Protein AF-A0A4Y2BDD5-F1 (afdb_monomer)

Structure (mmCIF, N/CA/C/O backbone):
data_AF-A0A4Y2BDD5-F1
#
_entry.id   AF-A0A4Y2BDD5-F1
#
loop_
_atom_site.group_PDB
_atom_site.id
_atom_site.type_symbol
_atom_site.label_atom_id
_atom_site.label_alt_id
_atom_site.label_comp_id
_atom_site.label_asym_id
_atom_site.label_entity_id
_atom_site.label_seq_id
_atom_site.pdbx_PDB_ins_code
_atom_site.Cartn_x
_atom_site.Cartn_y
_atom_site.Cartn_z
_atom_site.occupancy
_atom_site.B_iso_or_equiv
_atom_site.auth_seq_id
_atom_site.auth_comp_id
_atom_site.auth_asym_id
_atom_site.auth_atom_id
_atom_site.pdbx_PDB_model_num
ATOM 1 N N . MET A 1 1 ? -52.590 -32.772 22.393 1.00 32.03 1 MET A N 1
ATOM 2 C CA . MET A 1 1 ? -52.926 -33.615 23.559 1.00 32.03 1 MET A CA 1
ATOM 3 C C . MET A 1 1 ? -51.649 -34.293 24.046 1.00 32.03 1 MET A C 1
ATOM 5 O O . MET A 1 1 ? -51.321 -35.353 23.530 1.00 32.03 1 MET A O 1
ATOM 9 N N . PRO A 1 2 ? -50.867 -33.670 24.944 1.00 39.56 2 PRO A N 1
ATOM 10 C CA . PRO A 1 2 ? -49.734 -34.328 25.581 1.00 39.56 2 PRO A CA 1
ATOM 11 C C . PRO A 1 2 ? -50.237 -35.098 26.809 1.00 39.56 2 PRO A C 1
ATOM 13 O O . PRO A 1 2 ? -50.898 -34.527 27.674 1.00 39.56 2 PRO A O 1
ATOM 16 N N . GLN A 1 3 ? -49.986 -36.406 26.845 1.00 41.72 3 GLN A N 1
ATOM 17 C CA . GLN A 1 3 ? -50.411 -37.282 27.935 1.00 41.72 3 GLN A CA 1
ATOM 18 C C . GLN A 1 3 ? -49.641 -36.957 29.224 1.00 41.72 3 GLN A C 1
ATOM 20 O O . GLN A 1 3 ? -48.414 -36.877 29.241 1.00 41.72 3 GLN A O 1
ATOM 25 N N . SER A 1 4 ? -50.390 -36.754 30.303 1.00 46.53 4 SER A N 1
ATOM 26 C CA . SER A 1 4 ? -49.918 -36.479 31.655 1.00 46.53 4 SER A CA 1
ATOM 27 C C . SER A 1 4 ? -49.423 -37.762 32.338 1.00 46.53 4 SER A C 1
ATOM 29 O O . SER A 1 4 ? -50.202 -38.649 32.676 1.00 46.53 4 SER A O 1
ATOM 31 N N . HIS A 1 5 ? -48.116 -37.849 32.591 1.00 53.41 5 HIS A N 1
ATOM 32 C CA . HIS A 1 5 ? -47.477 -38.897 33.401 1.00 53.41 5 HIS A CA 1
ATOM 33 C C . HIS A 1 5 ? -47.757 -38.719 34.908 1.00 53.41 5 HIS A C 1
ATOM 35 O O . HIS A 1 5 ? -46.841 -38.464 35.684 1.00 53.41 5 HIS A O 1
ATOM 41 N N . ALA A 1 6 ? -49.017 -38.815 35.340 1.00 56.28 6 ALA A N 1
ATOM 42 C CA . ALA A 1 6 ? -49.394 -38.559 36.737 1.00 56.28 6 ALA A CA 1
ATOM 43 C C . ALA A 1 6 ? -50.291 -39.641 37.369 1.00 56.28 6 ALA A C 1
ATOM 45 O O . ALA A 1 6 ? -51.107 -39.329 38.229 1.00 56.28 6 ALA A O 1
ATOM 46 N N . THR A 1 7 ? -50.151 -40.908 36.967 1.00 65.56 7 THR A N 1
ATOM 47 C CA . THR A 1 7 ? -50.824 -42.060 37.610 1.00 65.56 7 THR A CA 1
ATOM 48 C C . THR A 1 7 ? -49.970 -43.335 37.543 1.00 65.56 7 THR A C 1
ATOM 50 O O . THR A 1 7 ? -50.437 -44.399 37.154 1.00 65.56 7 THR A O 1
ATOM 53 N N . GLU A 1 8 ? -48.686 -43.254 37.896 1.00 66.25 8 GLU A N 1
ATOM 54 C CA . GLU A 1 8 ? -47.870 -44.463 38.082 1.00 66.25 8 GLU A CA 1
ATOM 55 C C . GLU A 1 8 ? -47.964 -44.911 39.548 1.00 66.25 8 GLU A C 1
ATOM 57 O O . GLU A 1 8 ? -47.663 -44.139 40.457 1.00 66.25 8 GLU A O 1
ATOM 62 N N . SER A 1 9 ? -48.421 -46.141 39.797 1.00 75.25 9 SER A N 1
ATOM 63 C CA . SER A 1 9 ? -48.450 -46.704 41.155 1.00 75.25 9 SER A CA 1
ATOM 64 C C . SER A 1 9 ? -47.029 -47.023 41.648 1.00 75.25 9 SER A C 1
ATOM 66 O O . SER A 1 9 ? -46.151 -47.337 40.846 1.00 75.25 9 SER A O 1
ATOM 68 N N . SER A 1 10 ? -46.790 -46.982 42.966 1.00 74.38 10 SER A N 1
ATOM 69 C CA . SER A 1 10 ? -45.475 -47.293 43.569 1.00 74.38 10 SER A CA 1
ATOM 70 C C . SER A 1 10 ? -44.818 -48.580 43.025 1.00 74.38 10 SER A C 1
ATOM 72 O O . SER A 1 10 ? -43.654 -48.511 42.626 1.00 74.38 10 SER A O 1
ATOM 74 N N . PRO A 1 11 ? -45.527 -49.725 42.898 1.00 80.94 11 PRO A N 1
ATOM 75 C CA . PRO A 1 11 ? -44.923 -50.938 42.338 1.00 80.94 11 PRO A CA 1
ATOM 76 C C . PRO A 1 11 ? -44.612 -50.835 40.835 1.00 80.94 11 PRO A C 1
ATOM 78 O O . PRO A 1 11 ? -43.653 -51.444 40.368 1.00 80.94 11 PRO A O 1
ATOM 81 N N . GLN A 1 12 ? -45.365 -50.045 40.060 1.00 76.00 12 GLN A N 1
ATOM 82 C CA . GLN A 1 12 ? -45.053 -49.796 38.643 1.00 76.00 12 GLN A CA 1
ATOM 83 C C . GLN A 1 12 ? -43.820 -48.900 38.484 1.00 76.00 12 GLN A C 1
ATOM 85 O O . GLN A 1 12 ? -42.982 -49.160 37.621 1.00 76.00 12 GLN A O 1
ATOM 90 N N . HIS A 1 13 ? -43.672 -47.900 39.356 1.00 76.25 13 HIS A N 1
ATOM 91 C CA . HIS A 1 13 ? -42.495 -47.039 39.400 1.00 76.25 13 HIS A CA 1
ATOM 92 C C . HIS A 1 13 ? -41.225 -47.835 39.732 1.00 76.25 13 HIS A C 1
ATOM 94 O O . HIS A 1 13 ? -40.202 -47.703 39.057 1.00 76.25 13 HIS A O 1
ATOM 100 N N . GLU A 1 14 ? -41.301 -48.712 40.736 1.00 84.44 14 GLU A N 1
ATOM 101 C CA . GLU A 1 14 ? -40.205 -49.610 41.106 1.00 84.44 14 GLU A CA 1
ATOM 102 C C . GLU A 1 14 ? -39.868 -50.586 39.978 1.00 84.44 14 GLU A C 1
ATOM 104 O O . GLU A 1 14 ? -38.698 -50.708 39.613 1.00 84.44 14 GLU A O 1
ATOM 109 N N . ALA A 1 15 ? -40.874 -51.200 39.350 1.00 86.44 15 ALA A N 1
ATOM 110 C CA . ALA A 1 15 ? -40.666 -52.089 38.211 1.00 86.44 15 ALA A CA 1
ATOM 111 C C . ALA A 1 15 ? -40.014 -51.368 37.016 1.00 86.44 15 ALA A C 1
ATOM 113 O O . ALA A 1 15 ? -39.129 -51.927 36.368 1.00 86.44 15 ALA A O 1
ATOM 114 N N . ARG A 1 16 ? -40.386 -50.111 36.736 1.00 84.38 16 ARG A N 1
ATOM 115 C CA . ARG A 1 16 ? -39.779 -49.298 35.666 1.00 84.38 16 ARG A CA 1
ATOM 116 C C . ARG A 1 16 ? -38.334 -48.917 35.980 1.00 84.38 16 ARG A C 1
ATOM 118 O O . ARG A 1 16 ? -37.480 -48.954 35.085 1.00 84.38 16 ARG A O 1
ATOM 125 N N . ASN A 1 17 ? -38.050 -48.565 37.230 1.00 81.06 17 ASN A N 1
ATOM 126 C CA . ASN A 1 17 ? -36.699 -48.252 37.682 1.00 81.06 17 ASN A CA 1
ATOM 127 C C . ASN A 1 17 ? -35.802 -49.492 37.630 1.00 81.06 17 ASN A C 1
ATOM 129 O O . ASN A 1 17 ? -34.675 -49.404 37.142 1.00 81.06 17 ASN A O 1
ATOM 133 N N . GLU A 1 18 ? -36.309 -50.652 38.043 1.00 90.25 18 GLU A N 1
ATOM 134 C CA . GLU A 1 18 ? -35.564 -51.909 37.985 1.00 90.25 18 GLU A CA 1
ATOM 135 C C . GLU A 1 18 ? -35.352 -52.370 36.537 1.00 90.25 18 GLU A C 1
ATOM 137 O O . GLU A 1 18 ? -34.227 -52.676 36.144 1.00 90.25 18 GLU A O 1
ATOM 142 N N . ALA A 1 19 ? -36.371 -52.271 35.679 1.00 86.75 19 ALA A N 1
ATOM 143 C CA . ALA A 1 19 ? -36.227 -52.529 34.247 1.00 86.75 19 ALA A CA 1
ATOM 144 C C . ALA A 1 19 ? -35.212 -51.584 33.578 1.00 86.75 19 ALA A C 1
ATOM 146 O O . ALA A 1 19 ? -34.492 -51.990 32.666 1.00 86.75 19 ALA A O 1
ATOM 147 N N . SER A 1 20 ? -35.121 -50.327 34.027 1.00 84.44 20 SER A N 1
ATOM 148 C CA . SER A 1 20 ? -34.104 -49.380 33.552 1.00 84.44 20 SER A CA 1
ATOM 149 C C . SER A 1 20 ? -32.705 -49.749 34.046 1.00 84.44 20 SER A C 1
ATOM 151 O O . SER A 1 20 ? -31.753 -49.689 33.268 1.00 84.44 20 SER A O 1
ATOM 153 N N . ARG A 1 21 ? -32.564 -50.191 35.302 1.00 85.19 21 ARG A N 1
ATOM 154 C CA . ARG A 1 21 ? -31.290 -50.678 35.859 1.00 85.19 21 ARG A CA 1
ATOM 155 C C . ARG A 1 21 ? -30.774 -51.900 35.111 1.00 85.19 21 ARG A C 1
ATOM 157 O O . ARG A 1 21 ? -29.597 -51.920 34.751 1.00 85.19 21 ARG A O 1
ATOM 164 N N . VAL A 1 22 ? -31.641 -52.872 34.830 1.00 87.69 22 VAL A N 1
ATOM 165 C CA . VAL A 1 22 ? -31.292 -54.078 34.063 1.00 87.69 22 VAL A CA 1
ATOM 166 C C . VAL A 1 22 ? -30.860 -53.706 32.647 1.00 87.69 22 VAL A C 1
ATOM 168 O O . VAL A 1 22 ? -29.767 -54.092 32.237 1.00 87.69 22 VAL A O 1
ATOM 171 N N . ARG A 1 23 ? -31.621 -52.851 31.948 1.00 85.81 23 ARG A N 1
ATOM 172 C CA . ARG A 1 23 ? -31.254 -52.381 30.599 1.00 85.81 23 ARG A CA 1
ATOM 173 C C . ARG A 1 23 ? -29.897 -51.687 30.567 1.00 85.81 23 ARG A C 1
ATOM 175 O O . ARG A 1 23 ? -29.090 -51.945 29.684 1.00 85.81 23 ARG A O 1
ATOM 182 N N . ILE A 1 24 ? -29.625 -50.810 31.535 1.00 78.81 24 ILE A N 1
ATOM 183 C CA . ILE A 1 24 ? -28.337 -50.109 31.636 1.00 78.81 24 ILE A CA 1
ATOM 184 C C . ILE A 1 24 ? -27.203 -51.099 31.931 1.00 78.81 24 ILE A C 1
ATOM 186 O O . ILE A 1 24 ? -26.093 -50.928 31.425 1.00 78.81 24 ILE A O 1
ATOM 190 N N . LYS A 1 25 ? -27.460 -52.136 32.736 1.00 81.50 25 LYS A N 1
ATOM 191 C CA . LYS A 1 25 ? -26.485 -53.185 33.048 1.00 81.50 25 LYS A CA 1
ATOM 192 C C . LYS A 1 25 ? -26.149 -54.027 31.815 1.00 81.50 25 LYS A C 1
ATOM 194 O O . LYS A 1 25 ? -24.966 -54.230 31.557 1.00 81.50 25 LYS A O 1
ATOM 199 N N . GLU A 1 26 ? -27.146 -54.432 31.032 1.00 83.38 26 GLU A N 1
ATOM 200 C CA . GLU A 1 26 ? -26.951 -55.145 29.761 1.00 83.38 26 GLU A CA 1
ATOM 201 C C . GLU A 1 26 ? -26.200 -54.284 28.741 1.00 83.38 26 GLU A C 1
ATOM 203 O O . GLU A 1 26 ? -25.209 -54.737 28.173 1.00 83.38 26 GLU A O 1
ATOM 208 N N . LEU A 1 27 ? -26.574 -53.008 28.596 1.00 76.12 27 LEU A N 1
ATOM 209 C CA . LEU A 1 27 ? -25.889 -52.071 27.698 1.00 76.12 27 LEU A CA 1
ATOM 210 C C . LEU A 1 27 ? -24.411 -51.871 28.083 1.00 76.12 27 LEU A C 1
ATOM 212 O O . LEU A 1 27 ? -23.549 -51.685 27.230 1.00 76.12 27 LEU A O 1
ATOM 216 N N . ARG A 1 28 ? -24.096 -51.897 29.386 1.00 68.25 28 ARG A N 1
ATOM 217 C CA . ARG A 1 28 ? -22.712 -51.829 29.891 1.00 68.25 28 ARG A CA 1
ATOM 218 C C . ARG A 1 28 ? -21.939 -53.125 29.663 1.00 68.25 28 ARG A C 1
ATOM 220 O O . ARG A 1 28 ? -20.722 -53.074 29.508 1.00 68.25 28 ARG A O 1
ATOM 227 N N . GLN A 1 29 ? -22.622 -54.267 29.655 1.00 73.88 29 GLN A N 1
ATOM 228 C CA . GLN A 1 29 ? -22.020 -55.570 29.375 1.00 73.88 29 GLN A CA 1
ATOM 229 C C . GLN A 1 29 ? -21.776 -55.779 27.875 1.00 73.88 29 GLN A C 1
ATOM 231 O O . GLN A 1 29 ? -20.780 -56.410 27.529 1.00 73.88 29 GLN A O 1
ATOM 236 N N . SER A 1 30 ? -22.605 -55.196 27.001 1.00 74.12 30 SER A N 1
ATOM 237 C CA . SER A 1 30 ? -22.465 -55.278 25.540 1.00 74.12 30 SER A CA 1
ATOM 238 C C . SER A 1 30 ? -21.386 -54.361 24.948 1.00 74.12 30 SER A C 1
ATOM 240 O O . SER A 1 30 ? -21.036 -54.521 23.784 1.00 74.12 30 SER A O 1
ATOM 242 N N . LEU A 1 31 ? -20.865 -53.394 25.712 1.00 71.06 31 LEU A N 1
ATOM 243 C CA . LEU A 1 31 ? -19.786 -52.500 25.270 1.00 71.06 31 LEU A CA 1
ATOM 244 C C . LEU A 1 31 ? -18.416 -53.178 25.393 1.00 71.06 31 LEU A C 1
ATOM 246 O O . LEU A 1 31 ? -18.116 -53.789 26.432 1.00 71.06 31 LEU A O 1
ATOM 250 N N . SER A 1 32 ? -17.568 -53.023 24.371 1.00 75.00 32 SER A N 1
ATOM 251 C CA . SER A 1 32 ? -16.196 -53.538 24.394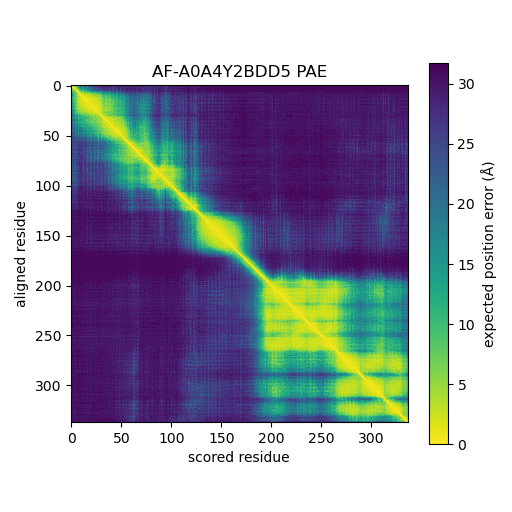 1.00 75.00 32 SER A CA 1
ATOM 252 C C . SER A 1 32 ? -15.368 -52.836 25.479 1.00 75.00 32 SER A C 1
ATOM 254 O O . SER A 1 32 ? -15.722 -51.760 25.965 1.00 75.00 32 SER A O 1
ATOM 256 N N . TYR A 1 33 ? -14.260 -53.447 25.905 1.00 69.62 33 TYR A N 1
ATOM 257 C CA . TYR A 1 33 ? -13.376 -52.837 26.906 1.00 69.62 33 TYR A CA 1
ATOM 258 C C . TYR A 1 33 ? -12.828 -51.472 26.441 1.00 69.62 33 TYR A C 1
ATOM 260 O O . TYR A 1 33 ? -12.728 -50.552 27.250 1.00 69.62 33 TYR A O 1
ATOM 268 N N . SER A 1 34 ? -12.562 -51.326 25.136 1.00 69.00 34 SER A N 1
ATOM 269 C CA . SER A 1 34 ? -12.112 -50.068 24.525 1.00 69.00 34 SER A CA 1
ATOM 270 C C . SER A 1 34 ? -13.177 -48.976 24.633 1.00 69.00 34 SER A C 1
ATOM 272 O O . SER A 1 34 ? -12.901 -47.905 25.167 1.00 69.00 34 SER A O 1
ATOM 274 N N . ASP A 1 35 ? -14.424 -49.286 24.259 1.00 71.44 35 ASP A N 1
ATOM 275 C CA . ASP A 1 35 ? -15.534 -48.318 24.292 1.00 71.44 35 ASP A CA 1
ATOM 276 C C . ASP A 1 35 ? -15.841 -47.836 25.719 1.00 71.44 35 ASP A C 1
ATOM 278 O O . ASP A 1 35 ? -16.291 -46.708 25.937 1.00 71.44 35 ASP A O 1
ATOM 282 N N . ARG A 1 36 ? -15.613 -48.692 26.726 1.00 67.88 36 ARG A N 1
ATOM 283 C CA . ARG A 1 36 ? -15.784 -48.319 28.138 1.00 67.88 36 ARG A CA 1
ATOM 284 C C . ARG A 1 36 ? -14.713 -47.343 28.607 1.00 67.88 36 ARG A C 1
ATOM 286 O O . ARG A 1 36 ? -15.050 -46.437 29.368 1.00 67.88 36 ARG A O 1
ATOM 293 N N . ASN A 1 37 ? -13.464 -47.532 28.185 1.00 71.62 37 ASN A N 1
ATOM 294 C CA . ASN A 1 37 ? -12.376 -46.622 28.530 1.00 71.62 37 ASN A CA 1
ATOM 295 C C . ASN A 1 37 ? -12.554 -45.278 27.829 1.00 71.62 37 ASN A C 1
ATOM 297 O O . ASN A 1 37 ? -12.574 -44.266 28.516 1.00 71.62 37 ASN A O 1
ATOM 301 N N . GLU A 1 38 ? -12.855 -45.265 26.528 1.00 70.56 38 GLU A N 1
ATOM 302 C CA . GLU A 1 38 ? -13.119 -44.018 25.798 1.00 70.56 38 GLU A CA 1
ATOM 303 C C . GLU A 1 38 ? -14.264 -43.219 26.420 1.00 70.56 38 GLU A C 1
ATOM 305 O O . GLU A 1 38 ? -14.149 -42.013 26.624 1.00 70.56 38 GLU A O 1
ATOM 310 N N . LYS A 1 39 ? -15.367 -43.878 26.792 1.00 70.31 39 LYS A N 1
ATOM 311 C CA . LYS A 1 39 ? -16.502 -43.193 27.423 1.00 70.31 39 LYS A CA 1
ATOM 312 C C . LYS A 1 39 ? -16.154 -42.645 28.808 1.00 70.31 39 LYS A C 1
ATOM 314 O O . LYS A 1 39 ? -16.612 -41.562 29.163 1.00 70.31 39 LYS A O 1
ATOM 319 N N . ARG A 1 40 ? -15.331 -43.365 29.577 1.00 69.38 40 ARG A N 1
ATOM 320 C CA . ARG A 1 40 ? -14.864 -42.944 30.905 1.00 69.38 40 ARG A CA 1
ATOM 321 C C . ARG A 1 40 ? -13.866 -41.790 30.818 1.00 69.38 40 ARG A C 1
ATOM 323 O O . ARG A 1 40 ? -13.953 -40.872 31.630 1.00 69.38 40 ARG A O 1
ATOM 330 N N . ASP A 1 41 ? -12.983 -41.816 29.828 1.00 69.00 41 ASP A N 1
ATOM 331 C CA . ASP A 1 41 ? -12.016 -40.756 29.550 1.00 69.00 41 ASP A CA 1
ATOM 332 C C . ASP A 1 41 ? -12.734 -39.491 29.074 1.00 69.00 41 ASP A C 1
ATOM 334 O O . ASP A 1 41 ? -12.454 -38.401 29.563 1.00 69.00 41 ASP A O 1
ATOM 338 N N . ASN A 1 42 ? -13.743 -39.631 28.212 1.00 70.19 42 ASN A N 1
ATOM 339 C CA . ASN A 1 42 ? -14.549 -38.513 27.724 1.00 70.19 42 ASN A CA 1
ATOM 340 C C . ASN A 1 42 ? -15.418 -37.898 28.840 1.00 70.19 42 ASN A C 1
ATOM 342 O O . ASN A 1 42 ? -15.473 -36.678 28.993 1.00 70.19 42 ASN A O 1
ATOM 346 N N . ASP A 1 43 ? -16.024 -38.724 29.701 1.00 70.62 43 ASP A N 1
ATOM 347 C CA . ASP A 1 43 ? -16.722 -38.240 30.900 1.00 70.62 43 ASP A CA 1
ATOM 348 C C . ASP A 1 43 ? -15.752 -37.554 31.884 1.00 70.62 43 ASP A C 1
ATOM 350 O O . ASP A 1 43 ? -16.107 -36.540 32.494 1.00 70.62 43 ASP A O 1
ATOM 354 N N . GLY A 1 44 ? -14.522 -38.062 32.015 1.00 71.94 44 GLY A N 1
ATOM 355 C CA . GLY A 1 44 ? -13.451 -37.461 32.812 1.00 71.94 44 GLY A CA 1
ATOM 356 C C . GLY A 1 44 ? -13.023 -36.092 32.283 1.00 71.94 44 GLY A C 1
ATOM 357 O O . GLY A 1 44 ? -13.008 -35.121 33.042 1.00 71.94 44 GLY A O 1
ATOM 358 N N . LEU A 1 45 ? -12.769 -35.993 30.976 1.00 66.06 45 LEU A N 1
ATOM 359 C CA . LEU A 1 45 ? -12.452 -34.746 30.278 1.00 66.06 45 LEU A CA 1
ATOM 360 C C . LEU A 1 45 ? -13.588 -33.731 30.421 1.00 66.06 45 LEU A C 1
ATOM 362 O O . LEU A 1 45 ? -13.334 -32.577 30.762 1.00 66.06 45 LEU A O 1
ATOM 366 N N . ARG A 1 46 ? -14.848 -34.161 30.281 1.00 66.75 46 ARG A N 1
ATOM 367 C CA . ARG A 1 46 ? -16.015 -33.290 30.476 1.00 66.75 46 ARG A CA 1
ATOM 368 C C . ARG A 1 46 ? -16.115 -32.771 31.910 1.00 66.75 46 ARG A C 1
ATOM 370 O O . ARG A 1 46 ? -16.396 -31.594 32.123 1.00 66.75 46 ARG A O 1
ATOM 377 N N . MET A 1 47 ? -15.876 -33.619 32.914 1.00 66.25 47 MET A N 1
ATOM 378 C CA . MET A 1 47 ? -15.851 -33.177 34.315 1.00 66.25 47 MET A CA 1
ATOM 379 C C . MET A 1 47 ? -14.684 -32.227 34.604 1.00 66.25 47 MET A C 1
ATOM 381 O O . MET A 1 47 ? -14.854 -31.278 35.369 1.00 66.25 47 MET A O 1
ATOM 385 N N . GLN A 1 48 ? -13.518 -32.461 34.002 1.00 66.50 48 GLN A N 1
ATOM 386 C CA . GLN A 1 48 ? -12.351 -31.593 34.132 1.00 66.50 48 GLN A CA 1
ATOM 387 C C . GLN A 1 48 ? -12.595 -30.225 33.480 1.00 66.50 48 GLN A C 1
ATOM 389 O O . GLN A 1 48 ? -12.351 -29.205 34.124 1.00 66.50 48 GLN A O 1
ATOM 394 N N . MET A 1 49 ? -13.157 -30.186 32.268 1.00 62.41 49 MET A N 1
ATOM 395 C CA . MET A 1 49 ? -13.533 -28.939 31.592 1.00 62.41 49 MET A CA 1
ATOM 396 C C . MET A 1 49 ? -14.585 -28.155 32.379 1.00 62.41 49 MET A C 1
ATOM 398 O O . MET A 1 49 ? -14.408 -26.958 32.577 1.00 62.41 49 MET A O 1
ATOM 402 N N . ASN A 1 50 ? -15.603 -28.821 32.936 1.00 64.44 50 ASN A N 1
ATOM 403 C CA . ASN A 1 50 ? -16.600 -28.168 33.795 1.00 64.44 50 ASN A CA 1
ATOM 404 C C . ASN A 1 50 ? -16.005 -27.582 35.089 1.00 64.44 50 ASN A C 1
ATOM 406 O O . ASN A 1 50 ? -16.540 -26.617 35.630 1.00 64.44 50 ASN A O 1
ATOM 410 N N . ARG A 1 51 ? -14.919 -28.157 35.623 1.00 65.44 51 ARG A N 1
ATOM 411 C CA . ARG A 1 51 ? -14.211 -27.585 36.782 1.00 65.44 51 ARG A CA 1
ATOM 412 C C . ARG A 1 51 ? -13.371 -26.377 36.385 1.00 65.44 51 ARG A C 1
ATOM 414 O O . ARG A 1 51 ? -13.375 -25.385 37.103 1.00 65.44 51 ARG A O 1
ATOM 421 N N . LEU A 1 52 ? -12.675 -26.451 35.250 1.00 61.16 52 LEU A N 1
ATOM 422 C CA . LEU A 1 52 ? -11.877 -25.339 34.727 1.00 61.16 52 LEU A CA 1
ATOM 423 C C . LEU A 1 52 ? -12.761 -24.151 34.336 1.00 61.16 52 LEU A C 1
ATOM 425 O O . LEU A 1 52 ? -12.425 -23.015 34.657 1.00 61.16 52 LEU A O 1
ATOM 429 N N . SER A 1 53 ? -13.926 -24.405 33.735 1.00 62.06 53 SER A N 1
ATOM 430 C CA . SER A 1 53 ? -14.876 -23.355 33.370 1.00 62.06 53 SER A CA 1
ATOM 431 C C . SER A 1 53 ? -15.413 -22.612 34.596 1.00 62.06 53 SER A C 1
ATOM 433 O O . SER A 1 53 ? -15.586 -21.405 34.530 1.00 62.06 53 SER A O 1
ATOM 435 N N . GLN A 1 54 ? -15.613 -23.287 35.736 1.00 63.28 54 GLN A N 1
ATOM 436 C CA . GLN A 1 54 ? -16.062 -22.647 36.985 1.00 63.28 54 GLN A CA 1
ATOM 437 C C . GLN A 1 54 ? -15.019 -21.716 37.628 1.00 63.28 54 GLN A C 1
ATOM 439 O O . GLN A 1 54 ? -15.377 -20.900 38.475 1.00 63.28 54 GLN A O 1
ATOM 444 N N . LEU A 1 55 ? -13.740 -21.821 37.250 1.00 63.28 55 LEU A N 1
ATOM 445 C CA . LEU A 1 55 ? -12.686 -20.915 37.722 1.00 63.28 55 LEU A CA 1
ATOM 446 C C . LEU A 1 55 ? -12.646 -19.598 36.933 1.00 63.28 55 LEU A C 1
ATOM 448 O O . LEU A 1 55 ? -11.990 -18.646 37.363 1.00 63.28 55 LEU A O 1
ATOM 452 N N . VAL A 1 56 ? -13.348 -19.522 35.799 1.00 65.19 56 VAL A N 1
ATOM 453 C CA . VAL A 1 56 ? -13.434 -18.311 34.986 1.00 65.19 56 VAL A CA 1
ATOM 454 C C . VAL A 1 56 ? -14.326 -17.299 35.706 1.00 65.19 56 VAL A C 1
ATOM 456 O O . VAL A 1 56 ? -15.542 -17.459 35.806 1.00 65.19 56 VAL A O 1
ATOM 459 N N . LYS A 1 57 ? -13.724 -16.221 36.218 1.00 66.38 57 LYS A N 1
ATOM 460 C CA . LYS A 1 57 ? -14.482 -15.085 36.754 1.00 66.38 57 LYS A CA 1
ATOM 461 C C . LYS A 1 57 ? -15.217 -14.404 35.598 1.00 66.38 57 LYS A C 1
ATOM 463 O O . LYS A 1 57 ? -14.585 -13.836 34.718 1.00 66.38 57 LYS A O 1
ATOM 468 N N . LEU A 1 58 ? -16.549 -14.447 35.617 1.00 66.25 58 LEU A N 1
ATOM 469 C CA . LEU A 1 58 ? -17.392 -13.849 34.573 1.00 66.25 58 LEU A CA 1
ATOM 470 C C . LEU A 1 58 ? -17.520 -12.317 34.662 1.00 66.25 58 LEU A C 1
ATOM 472 O O . LEU A 1 58 ? -18.163 -11.710 33.804 1.00 66.25 58 LEU A O 1
ATOM 476 N N . ASP A 1 59 ? -16.944 -11.680 35.687 1.00 66.50 59 ASP A N 1
ATOM 477 C CA . ASP A 1 59 ? -17.018 -10.226 35.830 1.00 66.50 59 ASP A CA 1
ATOM 478 C C . ASP A 1 59 ? -16.296 -9.537 34.665 1.00 66.50 59 ASP A C 1
ATOM 480 O O . ASP A 1 59 ? -15.125 -9.799 34.402 1.00 66.50 59 ASP A O 1
ATOM 484 N N . ARG A 1 60 ? -17.020 -8.673 33.943 1.00 66.69 60 ARG A N 1
ATOM 485 C CA . ARG A 1 60 ? -16.536 -7.929 32.762 1.00 66.69 60 ARG A CA 1
ATOM 486 C C . ARG A 1 60 ? -15.971 -8.787 31.624 1.00 66.69 60 ARG A C 1
ATOM 488 O O . ARG A 1 60 ? -15.282 -8.254 30.757 1.00 66.69 60 ARG A O 1
ATOM 495 N N . ILE A 1 61 ? -16.311 -10.074 31.552 1.00 69.31 61 ILE A N 1
ATOM 496 C CA . ILE A 1 61 ? -15.729 -10.995 30.563 1.00 69.31 61 ILE A CA 1
ATOM 497 C C . ILE A 1 61 ? -15.997 -10.598 29.103 1.00 6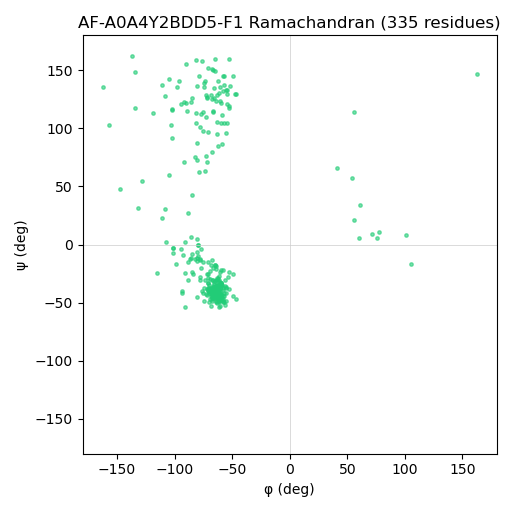9.31 61 ILE A C 1
ATOM 499 O O . ILE A 1 61 ? -15.206 -10.912 28.222 1.00 69.31 61 ILE A O 1
ATOM 503 N N . ALA A 1 62 ? -17.057 -9.825 28.849 1.00 63.72 62 ALA A N 1
ATOM 504 C CA . ALA A 1 62 ? -17.332 -9.248 27.533 1.00 63.72 62 ALA A CA 1
ATOM 505 C C . ALA A 1 62 ? -16.221 -8.296 27.036 1.00 63.72 62 ALA A C 1
ATOM 507 O O . ALA A 1 62 ? -16.031 -8.161 25.832 1.00 63.72 62 ALA A O 1
ATOM 508 N N . PHE A 1 63 ? -15.475 -7.660 27.948 1.00 69.50 63 PHE A N 1
ATOM 509 C CA . PHE A 1 63 ? -14.350 -6.768 27.635 1.00 69.50 63 PHE A CA 1
ATOM 510 C C . PHE A 1 63 ? -12.997 -7.493 27.611 1.00 69.50 63 PHE A C 1
ATOM 512 O O . PHE A 1 63 ? -11.993 -6.908 27.216 1.00 69.50 63 PHE A O 1
ATOM 519 N N . GLN A 1 64 ? -12.960 -8.754 28.044 1.00 69.62 64 GLN A N 1
ATOM 520 C CA . GLN A 1 64 ? -11.773 -9.612 28.077 1.00 69.62 64 GLN A CA 1
ATOM 521 C C . GLN A 1 64 ? -12.094 -10.938 27.386 1.00 69.62 64 GLN A C 1
ATOM 523 O O . GLN A 1 64 ? -11.982 -12.019 27.965 1.00 69.62 64 GLN A O 1
ATOM 528 N N . TYR A 1 65 ? -12.562 -10.835 26.143 1.00 75.25 65 TYR A N 1
ATOM 529 C CA . TYR A 1 65 ? -12.899 -11.998 25.338 1.00 75.25 65 TYR A CA 1
ATOM 530 C C . TYR A 1 65 ? -11.640 -12.814 25.017 1.00 75.25 65 TYR A C 1
ATOM 532 O O . TYR A 1 65 ? -10.672 -12.288 24.467 1.00 75.25 65 TYR A O 1
ATOM 540 N N . ASN A 1 66 ? -11.673 -14.107 25.328 1.00 70.88 66 ASN A N 1
ATOM 541 C CA . ASN A 1 66 ? -10.638 -15.077 25.002 1.00 70.88 66 ASN A CA 1
ATOM 542 C C . ASN A 1 66 ? -11.234 -16.170 24.103 1.00 70.88 66 ASN A C 1
ATOM 544 O O . ASN A 1 66 ? -12.051 -16.974 24.548 1.00 70.88 66 ASN A O 1
ATOM 548 N N . SER A 1 67 ? -10.790 -16.229 22.847 1.00 72.50 67 SER A N 1
ATOM 549 C CA . SER A 1 67 ? -11.257 -17.212 21.861 1.00 72.50 67 SER A CA 1
ATOM 550 C C . SER A 1 67 ? -10.929 -18.666 22.207 1.00 72.50 67 SER A C 1
ATOM 552 O O . SER A 1 67 ? -11.539 -19.566 21.641 1.00 72.50 67 SER A O 1
ATOM 554 N N . GLU A 1 68 ? -9.978 -18.910 23.108 1.00 70.19 68 GLU A N 1
ATOM 555 C CA . GLU A 1 68 ? -9.629 -20.254 23.587 1.00 70.19 68 GLU A CA 1
ATOM 556 C C . GLU A 1 68 ? -10.594 -20.753 24.673 1.00 70.19 68 GLU A C 1
ATOM 558 O O . GLU A 1 68 ? -10.569 -21.926 25.041 1.00 70.19 68 GLU A O 1
ATOM 563 N N . THR A 1 69 ? -11.452 -19.877 25.209 1.00 69.31 69 THR A N 1
ATOM 564 C CA . THR A 1 69 ? -12.421 -20.241 26.244 1.00 69.31 69 THR A CA 1
ATOM 565 C C . THR A 1 69 ? -13.750 -20.646 25.617 1.00 69.31 69 THR A C 1
ATOM 567 O O . THR A 1 69 ? -14.409 -19.865 24.933 1.00 69.31 69 THR A O 1
ATOM 570 N N . GLU A 1 70 ? -14.197 -21.866 25.906 1.00 69.81 70 GLU A N 1
ATOM 571 C CA . GLU A 1 70 ? -15.476 -22.379 25.418 1.00 69.81 70 GLU A CA 1
ATOM 572 C C . GLU A 1 70 ? -16.642 -21.887 26.296 1.00 69.81 70 GLU A C 1
ATOM 574 O O . GLU A 1 70 ? -17.211 -22.604 27.120 1.00 69.81 70 GLU A O 1
ATOM 579 N N . TYR A 1 71 ? -16.994 -20.610 26.127 1.00 71.75 71 TYR A N 1
ATOM 580 C CA . TYR A 1 71 ? -18.019 -19.913 26.913 1.00 71.75 71 TYR A CA 1
ATOM 581 C C . TYR A 1 71 ? -19.396 -20.588 26.888 1.00 71.75 71 TYR A C 1
ATOM 583 O O . TYR A 1 71 ? -20.136 -20.513 27.868 1.00 71.75 71 TYR A O 1
ATOM 591 N N . GLY A 1 72 ? -19.734 -21.277 25.794 1.00 68.44 72 GLY A N 1
ATOM 592 C CA . GLY A 1 72 ? -21.015 -21.972 25.636 1.00 68.44 72 GLY A CA 1
ATOM 593 C C . GLY A 1 72 ? -21.231 -23.135 26.611 1.00 68.44 72 GLY A C 1
ATOM 594 O O . GLY A 1 72 ? -22.369 -23.548 26.810 1.00 68.44 72 GLY A O 1
ATOM 595 N N . LEU A 1 73 ? -20.167 -23.644 27.241 1.00 67.75 73 LEU A N 1
ATOM 596 C CA . LEU A 1 73 ? -20.238 -24.716 28.239 1.00 67.75 73 LEU A CA 1
ATOM 597 C C . LEU A 1 73 ? -20.311 -24.194 29.680 1.00 67.75 73 LEU A C 1
ATOM 599 O O . LEU A 1 73 ? -20.434 -24.980 30.622 1.00 67.75 73 LEU A O 1
ATOM 603 N N . HIS A 1 74 ? -20.233 -22.877 29.886 1.00 70.31 74 HIS A N 1
ATOM 604 C CA . HIS A 1 74 ? -20.239 -22.314 31.226 1.00 70.31 74 HIS A CA 1
ATOM 605 C C . HIS A 1 74 ? -21.647 -22.403 31.855 1.00 70.31 74 HIS A C 1
ATOM 607 O O . HIS A 1 74 ? -22.597 -21.885 31.270 1.00 70.31 74 HIS A O 1
ATOM 613 N N . PRO A 1 75 ? -21.813 -22.941 33.084 1.00 65.75 75 PRO A N 1
ATOM 614 C CA . PRO A 1 75 ? -23.130 -23.198 33.693 1.00 65.75 75 PRO A CA 1
ATOM 615 C C . PRO A 1 75 ? -24.056 -21.978 33.836 1.00 65.75 75 PRO A C 1
ATOM 617 O O . PRO A 1 75 ? -25.263 -22.128 33.989 1.00 65.75 75 PRO A O 1
ATOM 620 N N . VAL A 1 76 ? -23.477 -20.774 33.841 1.00 66.38 76 VAL A N 1
ATOM 621 C CA . VAL A 1 76 ? -24.183 -19.490 34.020 1.00 66.38 76 VAL A CA 1
ATOM 622 C C . VAL A 1 76 ? -24.449 -18.774 32.686 1.00 66.38 76 VAL A C 1
ATOM 624 O O . VAL A 1 76 ? -25.278 -17.869 32.634 1.00 66.38 76 VAL A O 1
ATOM 627 N N . LEU A 1 77 ? -23.768 -19.155 31.598 1.00 65.75 77 LEU A N 1
ATOM 628 C CA . LEU A 1 77 ? -23.949 -18.516 30.295 1.00 65.75 77 LEU A CA 1
ATOM 629 C C . LEU A 1 77 ? -25.063 -19.221 29.525 1.00 65.75 77 LEU A C 1
ATOM 631 O O . LEU A 1 77 ? -24.953 -20.380 29.141 1.00 65.75 77 LEU A O 1
ATOM 635 N N . VAL A 1 78 ? -26.148 -18.489 29.290 1.00 63.88 78 VAL A N 1
ATOM 636 C CA . VAL A 1 78 ? -27.298 -18.964 28.524 1.00 63.88 78 VAL A CA 1
ATOM 637 C C . VAL A 1 78 ? -27.222 -18.351 27.128 1.00 63.88 78 VAL A C 1
ATOM 639 O O . VAL A 1 78 ? -27.710 -17.248 26.892 1.00 63.88 78 VAL A O 1
ATOM 642 N N . ALA A 1 79 ? -26.578 -19.057 26.197 1.00 64.19 79 ALA A N 1
ATOM 643 C CA . ALA A 1 79 ? -26.570 -18.701 24.779 1.00 64.19 79 ALA A CA 1
ATOM 644 C C . ALA A 1 79 ? -27.877 -19.173 24.115 1.00 64.19 79 ALA A C 1
ATOM 646 O O . ALA A 1 79 ? -27.914 -20.164 23.390 1.00 64.19 79 ALA A O 1
ATOM 647 N N . GLU A 1 80 ? -28.982 -18.496 24.420 1.00 65.94 80 GLU A N 1
ATOM 648 C CA . GLU A 1 80 ? -30.281 -18.749 23.786 1.00 65.94 80 GLU A CA 1
ATOM 649 C C . GLU A 1 80 ? -30.474 -17.882 22.532 1.00 65.94 80 GLU A C 1
ATOM 651 O O . GLU A 1 80 ? -29.884 -16.816 22.394 1.00 65.94 80 GLU A O 1
ATOM 656 N N . SER A 1 81 ? -31.321 -18.318 21.598 1.00 74.00 81 SER A N 1
ATOM 657 C CA . SER A 1 81 ? -31.659 -17.535 20.402 1.00 74.00 81 SER A CA 1
ATOM 658 C C . SER A 1 81 ? -32.695 -16.438 20.701 1.00 74.00 81 SER A C 1
ATOM 660 O O . SER A 1 81 ? -33.628 -16.640 21.483 1.00 74.00 81 SER A O 1
ATOM 662 N N . LEU A 1 82 ? -32.568 -15.289 20.025 1.00 75.00 82 LEU A N 1
ATOM 663 C CA . LEU A 1 82 ? -33.491 -14.144 20.081 1.00 75.00 82 LEU A CA 1
ATOM 664 C C . LEU A 1 82 ? -34.824 -14.450 19.370 1.00 75.00 82 LEU A C 1
ATOM 666 O O . LEU A 1 82 ? -35.107 -13.931 18.294 1.00 75.00 82 LEU A O 1
ATOM 670 N N . ASN A 1 83 ? -35.648 -15.313 19.961 1.00 80.50 83 ASN A N 1
ATOM 671 C CA . ASN A 1 83 ? -36.854 -15.842 19.310 1.00 80.50 83 ASN A CA 1
ATOM 672 C C . ASN A 1 83 ? -38.165 -15.281 19.877 1.00 80.50 83 ASN A C 1
ATOM 674 O O . ASN A 1 83 ? -39.245 -15.697 19.458 1.00 80.50 83 ASN A O 1
ATOM 678 N N . ILE A 1 84 ? -38.104 -14.368 20.849 1.00 80.44 84 ILE A N 1
ATOM 679 C CA . ILE A 1 84 ? -39.300 -13.800 21.477 1.00 80.44 84 ILE A CA 1
ATOM 680 C C . ILE A 1 84 ? -39.471 -12.364 21.021 1.00 80.44 84 ILE A C 1
ATOM 682 O O . ILE A 1 84 ? -38.565 -11.554 21.139 1.00 80.44 84 ILE A O 1
ATOM 686 N N . VAL A 1 85 ? -40.656 -12.029 20.523 1.00 80.19 85 VAL A N 1
A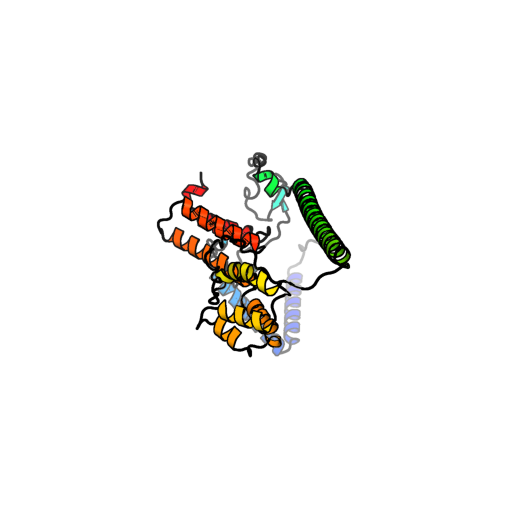TOM 687 C CA . VAL A 1 85 ? -40.978 -10.664 20.104 1.00 80.19 85 VAL A CA 1
ATOM 688 C C . VAL A 1 85 ? -41.453 -9.866 21.316 1.00 80.19 85 VAL A C 1
ATOM 690 O O . VAL A 1 85 ? -42.383 -10.268 22.018 1.00 80.19 85 VAL A O 1
ATOM 693 N N . CYS A 1 86 ? -40.831 -8.717 21.569 1.00 78.44 86 CYS A N 1
ATOM 694 C CA . CYS A 1 86 ? -41.290 -7.774 22.575 1.00 78.44 86 CYS A CA 1
ATOM 695 C C . CYS A 1 86 ? -42.673 -7.230 22.199 1.00 78.44 86 CYS A C 1
ATOM 697 O O . CYS A 1 86 ? -42.889 -6.725 21.097 1.00 78.44 86 CYS A O 1
ATOM 699 N N . THR A 1 87 ? -43.623 -7.286 23.128 1.00 78.25 87 THR A N 1
ATOM 700 C CA . THR A 1 87 ? -44.995 -6.822 22.892 1.00 78.25 87 THR A CA 1
ATOM 701 C C . THR A 1 87 ? -45.072 -5.322 22.617 1.00 78.25 87 THR A C 1
ATOM 703 O O . THR A 1 87 ? -45.921 -4.918 21.819 1.00 78.25 87 THR A O 1
ATOM 706 N N . ASN A 1 88 ? -44.159 -4.538 23.203 1.00 74.31 88 ASN A N 1
ATOM 707 C CA . ASN A 1 88 ? -44.202 -3.076 23.206 1.00 74.31 88 ASN A CA 1
ATOM 708 C C . ASN A 1 88 ? -43.448 -2.481 22.005 1.00 74.31 88 ASN A C 1
ATOM 710 O O . ASN A 1 88 ? -44.035 -1.747 21.220 1.00 74.31 88 ASN A O 1
ATOM 714 N N . CYS A 1 89 ? -42.174 -2.845 21.802 1.00 75.94 89 CYS A N 1
ATOM 715 C CA . CYS A 1 89 ? -41.346 -2.293 20.716 1.00 75.94 89 CYS A CA 1
ATOM 716 C C . CYS A 1 89 ? -41.188 -3.209 19.490 1.00 75.94 89 CYS A C 1
ATOM 718 O O . CYS A 1 89 ? -40.539 -2.819 18.526 1.00 75.94 89 CYS A O 1
ATOM 720 N N . LYS A 1 90 ? -41.750 -4.426 19.515 1.00 79.25 90 LYS A N 1
ATOM 721 C CA . LYS A 1 90 ? -41.630 -5.452 18.456 1.00 79.25 90 LYS A CA 1
ATOM 722 C C . LYS A 1 90 ? -40.205 -5.939 18.150 1.00 79.25 90 LYS A C 1
ATOM 724 O O . LYS A 1 90 ? -40.038 -6.755 17.249 1.00 79.25 90 LYS A O 1
ATOM 729 N N . ALA A 1 91 ? -39.198 -5.514 18.912 1.00 80.62 91 ALA A N 1
ATOM 730 C CA . ALA A 1 91 ? -37.845 -6.054 18.812 1.00 80.62 91 ALA A CA 1
ATOM 731 C C . ALA A 1 91 ? -37.787 -7.515 19.289 1.00 80.62 91 ALA A C 1
ATOM 733 O O . ALA A 1 91 ? -38.563 -7.920 20.159 1.00 80.62 91 ALA A O 1
ATOM 734 N N . LEU A 1 92 ? -36.860 -8.296 18.735 1.00 80.62 92 LEU A N 1
ATOM 735 C CA . LEU A 1 92 ? -36.558 -9.642 19.223 1.00 80.62 92 LEU A CA 1
ATOM 736 C C . LEU A 1 92 ? -35.768 -9.555 20.539 1.00 80.62 92 LEU A C 1
ATOM 738 O O . LEU A 1 92 ? -34.882 -8.715 20.669 1.00 80.62 92 LEU A O 1
ATOM 742 N N . LYS A 1 93 ? -36.099 -10.415 21.503 1.00 77.69 93 LYS A N 1
ATOM 743 C CA . LYS A 1 93 ? -35.526 -10.473 22.853 1.00 77.69 93 LYS A CA 1
ATOM 744 C C . LYS A 1 93 ? -35.245 -11.912 23.291 1.00 77.69 93 LYS A C 1
ATOM 746 O O . LYS A 1 93 ? -35.815 -12.860 22.735 1.00 77.69 93 LYS A O 1
ATOM 751 N N . PHE A 1 94 ? -34.403 -12.079 24.310 1.00 80.19 94 PHE A N 1
ATOM 752 C CA . PHE A 1 94 ? -34.160 -13.388 24.930 1.00 80.19 94 PHE A CA 1
ATOM 753 C C . PHE A 1 94 ? -35.322 -13.797 25.848 1.00 80.19 94 PHE A C 1
ATOM 755 O O . PHE A 1 94 ? -36.078 -12.959 26.350 1.00 80.19 94 PHE A O 1
ATOM 762 N N . LYS A 1 95 ? -35.465 -15.103 26.107 1.00 74.50 95 LYS A N 1
ATOM 763 C CA . LYS A 1 95 ? -36.549 -15.649 26.943 1.00 74.50 95 LYS A CA 1
ATOM 764 C C . LYS A 1 95 ? -36.511 -15.165 28.383 1.00 74.50 95 LYS A C 1
ATOM 766 O O . LYS A 1 95 ? -37.565 -14.890 28.949 1.00 74.50 95 LYS A O 1
ATOM 771 N N . ASN A 1 96 ? -35.309 -14.999 28.920 1.00 69.81 96 ASN A N 1
ATOM 772 C CA . ASN A 1 96 ? -35.074 -14.565 30.293 1.00 69.81 96 ASN A CA 1
ATOM 773 C C . ASN A 1 96 ? -34.466 -13.151 30.361 1.00 69.81 96 ASN A C 1
ATOM 775 O O . ASN A 1 96 ? -33.799 -12.813 31.334 1.00 69.81 96 ASN A O 1
ATOM 779 N N . GLU A 1 97 ? -34.652 -12.328 29.322 1.00 71.38 97 GLU A N 1
ATOM 780 C CA . GLU A 1 97 ? -34.126 -10.960 29.301 1.00 71.38 97 GLU A CA 1
ATOM 781 C C . GLU A 1 97 ? -34.793 -10.088 30.372 1.00 71.38 97 GLU A C 1
ATOM 783 O O . GLU A 1 97 ? -36.020 -10.095 30.522 1.00 71.38 97 GLU A O 1
ATOM 788 N N . ALA A 1 98 ? -33.985 -9.312 31.099 1.00 69.31 98 ALA A N 1
ATOM 789 C CA . ALA A 1 98 ? -34.483 -8.418 32.132 1.00 69.31 98 ALA A CA 1
ATOM 790 C C . ALA A 1 98 ? -35.460 -7.375 31.539 1.00 69.31 98 ALA A C 1
ATOM 792 O O . ALA A 1 98 ? -35.169 -6.773 30.496 1.00 69.31 98 ALA A O 1
ATOM 793 N N . PRO A 1 99 ? -36.612 -7.119 32.191 1.00 64.50 99 PRO A N 1
ATOM 794 C CA . PRO A 1 99 ? -37.526 -6.060 31.775 1.00 64.50 99 PRO A CA 1
ATOM 795 C C . PRO A 1 99 ? -36.791 -4.716 31.680 1.00 64.50 99 PRO A C 1
ATOM 797 O O . PRO A 1 99 ? -36.114 -4.319 32.623 1.00 64.50 99 PRO A O 1
ATOM 800 N N . GLY A 1 100 ? -36.925 -4.009 30.554 1.00 65.12 100 GLY A N 1
ATOM 801 C CA . GLY A 1 100 ? -36.267 -2.713 30.336 1.00 65.12 100 GLY A CA 1
ATOM 802 C C . GLY A 1 100 ? -35.069 -2.732 29.384 1.00 65.12 100 GLY A C 1
ATOM 803 O O . GLY A 1 100 ? -34.725 -1.670 28.875 1.00 65.12 100 GLY A O 1
ATOM 804 N N . MET A 1 101 ? -34.492 -3.902 29.084 1.00 71.56 101 MET A N 1
ATOM 805 C CA . MET A 1 101 ? -33.328 -4.013 28.187 1.00 71.56 101 MET A CA 1
ATOM 806 C C . MET A 1 101 ? -33.662 -3.679 26.726 1.00 71.56 101 MET A C 1
ATOM 808 O O . MET A 1 101 ? -32.948 -2.905 26.096 1.00 71.56 101 MET A O 1
ATOM 812 N N . CYS A 1 102 ? -34.786 -4.180 26.201 1.00 68.06 102 CYS A N 1
ATOM 813 C CA . CYS A 1 102 ? -35.258 -3.827 24.854 1.00 68.06 102 CYS A CA 1
ATOM 814 C C . CYS A 1 102 ? -36.156 -2.575 24.817 1.00 68.06 102 CYS A C 1
ATOM 816 O O . CYS A 1 102 ? -36.188 -1.858 23.817 1.00 68.06 102 CYS A O 1
ATOM 818 N N . CYS A 1 103 ? -36.915 -2.307 25.885 1.00 66.94 103 CYS A N 1
ATOM 819 C CA . CYS A 1 103 ? -37.729 -1.099 26.034 1.00 66.94 103 CYS A CA 1
ATOM 820 C C . CYS A 1 103 ? -38.132 -0.866 27.499 1.00 66.94 103 CYS A C 1
ATOM 822 O O . CYS A 1 103 ? -38.619 -1.775 28.172 1.00 66.94 103 CYS A O 1
ATOM 824 N N . LEU A 1 104 ? -38.022 0.375 27.978 1.00 67.69 104 LEU A N 1
ATOM 825 C CA . LEU A 1 104 ? -38.514 0.815 29.292 1.00 67.69 104 LEU A CA 1
ATOM 826 C C . LEU A 1 104 ? -40.034 1.069 29.278 1.00 67.69 104 LEU A C 1
ATOM 828 O O . LEU A 1 104 ? -40.454 2.206 29.472 1.00 67.69 104 LEU A O 1
ATOM 832 N N . ASN A 1 105 ? -40.852 0.041 29.009 1.00 57.62 105 ASN A N 1
ATOM 833 C CA . ASN A 1 105 ? -42.325 0.108 29.071 1.00 57.62 105 ASN A CA 1
ATOM 834 C C . ASN A 1 105 ? -42.899 1.426 28.496 1.00 57.62 105 ASN A C 1
ATOM 836 O O . ASN A 1 105 ? -43.420 2.259 29.232 1.00 57.62 105 ASN A O 1
ATOM 840 N N . ASP A 1 106 ? -42.728 1.628 27.186 1.00 58.44 106 ASP A N 1
ATOM 841 C CA . ASP A 1 106 ? -43.222 2.782 26.412 1.00 58.44 106 ASP A CA 1
ATOM 842 C C . ASP A 1 106 ? -42.535 4.145 26.637 1.00 58.44 106 ASP A C 1
ATOM 844 O O . ASP A 1 106 ? -42.958 5.151 26.066 1.00 58.44 106 ASP A O 1
ATOM 848 N N . LYS A 1 107 ? -41.417 4.212 27.375 1.00 56.56 107 LYS A N 1
ATOM 849 C CA . LYS A 1 107 ? -40.652 5.470 27.538 1.00 56.56 107 LYS A CA 1
ATOM 850 C C . LYS A 1 107 ? -39.611 5.756 26.459 1.00 56.56 107 LYS A C 1
ATOM 852 O O . LYS A 1 107 ? -39.120 6.879 26.376 1.00 56.56 107 LYS A O 1
ATOM 857 N N . VAL A 1 108 ? -39.273 4.786 25.613 1.00 54.56 108 VAL A N 1
ATOM 858 C CA . VAL A 1 108 ? -38.253 4.980 24.571 1.00 54.56 108 VAL A CA 1
ATOM 859 C C . VAL A 1 108 ? -38.925 5.455 23.283 1.00 54.56 108 VAL A C 1
ATOM 861 O O . VAL A 1 108 ? -39.031 4.729 22.300 1.00 54.56 108 VAL A O 1
ATOM 864 N N . LYS A 1 109 ? -39.405 6.702 23.287 1.00 52.03 109 LYS A N 1
ATOM 865 C CA . LYS A 1 109 ? -39.612 7.441 22.038 1.00 52.03 109 LYS A CA 1
ATOM 866 C C . LYS A 1 109 ? -38.253 7.983 21.616 1.00 52.03 109 LYS A C 1
ATOM 868 O O . LYS A 1 109 ? -37.897 9.093 22.000 1.00 52.03 109 LYS A O 1
ATOM 873 N N . LEU A 1 110 ? -37.480 7.194 20.867 1.00 52.03 110 LEU A N 1
ATOM 874 C CA . LEU A 1 110 ? -36.330 7.753 20.157 1.00 52.03 110 LEU A CA 1
ATOM 875 C C . LEU A 1 110 ? -36.885 8.826 19.213 1.00 52.03 110 LEU A C 1
ATOM 877 O O . LEU A 1 110 ? -37.770 8.510 18.409 1.00 52.03 110 LEU A O 1
ATOM 881 N N . PRO A 1 111 ? -36.440 10.090 19.314 1.00 50.84 111 PRO A N 1
ATOM 882 C CA . PRO A 1 111 ? -36.746 11.068 18.288 1.00 50.84 111 PRO A CA 1
ATOM 883 C C . PRO A 1 111 ? -36.337 10.463 16.942 1.00 50.84 111 PRO A C 1
ATOM 885 O O . PRO A 1 111 ? -35.266 9.849 16.878 1.00 50.84 111 PRO A O 1
ATOM 888 N N . PRO A 1 112 ? -37.150 10.586 15.879 1.00 58.53 112 PRO A N 1
ATOM 889 C CA . PRO A 1 112 ? -36.701 10.177 14.559 1.00 58.53 112 PRO A CA 1
ATOM 890 C C . PRO A 1 112 ? -35.371 10.883 14.299 1.00 58.53 112 PRO A C 1
ATOM 892 O O . PRO A 1 112 ? -35.301 12.114 14.375 1.00 58.53 112 PRO A O 1
ATOM 895 N N . LEU A 1 113 ? -34.312 10.091 14.102 1.00 51.03 113 LEU A N 1
ATOM 896 C CA . LEU A 1 113 ? -32.971 10.608 13.867 1.00 51.03 113 LEU A CA 1
ATOM 897 C C . LEU A 1 113 ? -33.075 11.605 12.718 1.00 51.03 113 LEU A C 1
ATOM 899 O O . LEU A 1 113 ? -33.501 11.248 11.616 1.00 51.03 113 LEU A O 1
ATOM 903 N N . LYS A 1 114 ? -32.756 12.875 12.989 1.00 59.06 114 LYS A N 1
ATOM 904 C CA . LYS A 1 114 ? -32.691 13.873 11.926 1.00 59.06 114 LYS A CA 1
ATOM 905 C C . LYS A 1 114 ? -31.625 13.387 10.958 1.00 59.06 114 LYS A C 1
ATOM 907 O O . LYS A 1 114 ? -30.497 13.121 11.369 1.00 59.06 114 LYS A O 1
ATOM 912 N N . ALA A 1 115 ? -32.018 13.232 9.696 1.00 59.09 115 ALA A N 1
ATOM 913 C CA . ALA A 1 115 ? -31.087 12.940 8.624 1.00 59.09 115 ALA A CA 1
ATOM 914 C C . ALA A 1 115 ? -29.899 13.914 8.737 1.00 59.09 115 ALA A C 1
ATOM 916 O O . ALA A 1 115 ? -30.139 15.118 8.895 1.00 59.09 115 ALA A O 1
ATOM 917 N N . PRO A 1 116 ? -28.652 13.414 8.719 1.00 64.81 116 PRO A N 1
ATOM 918 C CA . PRO A 1 116 ? -27.476 14.266 8.756 1.00 64.81 116 PRO A CA 1
ATOM 919 C C . PRO A 1 116 ? -27.568 15.387 7.719 1.00 64.81 116 PRO A C 1
ATOM 921 O O . PRO A 1 116 ? -28.112 15.191 6.634 1.00 64.81 116 PRO A O 1
ATOM 924 N N . LEU A 1 117 ? -27.051 16.568 8.043 1.00 72.19 117 LEU A N 1
ATOM 925 C CA . LEU A 1 117 ? -26.966 17.649 7.064 1.00 72.19 117 LEU A CA 1
ATOM 926 C C . LEU A 1 117 ? -25.979 17.267 5.950 1.00 72.19 117 LEU A C 1
ATOM 928 O O . LEU A 1 117 ? -25.036 16.499 6.158 1.00 72.19 117 LEU A O 1
ATOM 932 N N . GLU A 1 118 ? -26.210 17.784 4.744 1.00 69.50 118 GLU A N 1
ATOM 933 C CA . GLU A 1 118 ? -25.271 17.597 3.636 1.00 69.50 118 GLU A CA 1
ATOM 934 C C . GLU A 1 118 ? -23.912 18.235 3.986 1.00 69.50 118 GLU A C 1
ATOM 936 O O . GLU A 1 118 ? -23.890 19.308 4.595 1.00 69.50 118 GLU A O 1
ATOM 941 N N . PRO A 1 119 ? -22.780 17.595 3.631 1.00 57.31 119 PRO A N 1
ATOM 942 C CA . PRO A 1 119 ? -22.642 16.512 2.646 1.00 57.31 119 PRO A CA 1
ATOM 943 C C . PRO A 1 119 ? -22.777 15.075 3.199 1.00 57.31 119 PRO A C 1
ATOM 945 O O . PRO A 1 119 ? -22.604 14.104 2.454 1.00 57.31 119 PRO A O 1
ATOM 948 N N . LEU A 1 120 ? -23.044 14.920 4.501 1.00 54.50 120 LEU A N 1
ATOM 949 C CA . LEU A 1 120 ? -22.936 13.642 5.215 1.00 54.50 120 LEU A CA 1
ATOM 950 C C . LEU A 1 120 ? -24.029 12.641 4.797 1.00 54.50 120 LEU A C 1
ATOM 952 O O . LEU A 1 120 ? -23.776 11.444 4.667 1.00 54.50 120 LEU A O 1
ATOM 956 N N . PHE A 1 121 ? -25.237 13.135 4.504 1.00 64.31 121 PHE A N 1
ATOM 957 C CA . PHE A 1 121 ? -26.353 12.308 4.035 1.00 64.31 121 PHE A CA 1
ATOM 958 C C . PHE A 1 121 ? -26.070 11.649 2.682 1.00 64.31 121 PHE A C 1
ATOM 960 O O . PHE A 1 121 ? -26.319 10.456 2.506 1.00 64.31 121 PHE A O 1
ATOM 967 N N . SER A 1 122 ? -25.491 12.392 1.735 1.00 61.22 122 SER A N 1
ATOM 968 C CA . SER A 1 122 ? -25.147 11.868 0.410 1.00 61.22 122 SER A CA 1
ATOM 969 C C . SER A 1 122 ? -24.007 10.847 0.418 1.00 61.22 122 SER A C 1
ATOM 971 O O . SER A 1 122 ? -23.907 10.057 -0.526 1.00 61.22 122 SER A O 1
ATOM 973 N N . LEU A 1 123 ? -23.154 10.868 1.446 1.00 56.44 123 LEU A N 1
ATOM 974 C CA . LEU A 1 123 ? -22.114 9.863 1.679 1.00 56.44 123 LEU A CA 1
ATOM 975 C C . LEU A 1 123 ? -22.718 8.556 2.208 1.00 56.44 123 LEU A C 1
ATOM 977 O O . LEU A 1 123 ? -22.471 7.497 1.641 1.00 56.44 123 LEU A O 1
ATOM 981 N N . ILE A 1 124 ? -23.577 8.644 3.228 1.00 57.38 124 ILE A N 1
ATOM 982 C CA . ILE A 1 124 ? -24.163 7.476 3.907 1.00 57.38 124 ILE A CA 1
ATOM 983 C C . ILE A 1 124 ? -25.245 6.795 3.054 1.00 57.38 124 ILE A C 1
ATOM 985 O O . ILE A 1 124 ? -25.345 5.571 3.029 1.00 57.38 124 ILE A O 1
ATOM 989 N N . ALA A 1 125 ? -26.059 7.561 2.322 1.00 60.06 125 ALA A N 1
ATOM 990 C CA . ALA A 1 125 ? -27.185 7.021 1.556 1.00 60.06 125 ALA A CA 1
ATOM 991 C C . ALA A 1 125 ? -26.789 6.383 0.209 1.00 60.06 125 ALA A C 1
ATOM 993 O O . ALA A 1 125 ? -27.669 5.922 -0.523 1.00 60.06 125 ALA A O 1
ATOM 994 N N . GLY A 1 126 ? -25.500 6.365 -0.158 1.00 55.41 126 GLY A N 1
ATOM 995 C CA . GLY A 1 126 ? -25.041 5.780 -1.420 1.00 55.41 126 GLY A CA 1
ATOM 996 C C . GLY A 1 126 ? -25.791 6.364 -2.623 1.00 55.41 126 GLY A C 1
ATOM 997 O O . GLY A 1 126 ? -26.460 5.648 -3.372 1.00 55.41 126 GLY A O 1
ATOM 998 N N . SER A 1 127 ? -25.740 7.688 -2.789 1.00 49.66 127 SER A N 1
ATOM 999 C CA . SER A 1 127 ? -26.513 8.412 -3.802 1.00 49.66 127 SER A CA 1
ATOM 1000 C C . SER A 1 127 ? -26.288 7.861 -5.219 1.00 49.66 127 SER A C 1
ATOM 1002 O O . SER A 1 127 ? -25.304 8.188 -5.883 1.00 49.66 127 SER A O 1
ATOM 1004 N N . LYS A 1 128 ? -27.266 7.113 -5.756 1.00 50.59 128 LYS A N 1
ATOM 1005 C CA . LYS A 1 128 ? -27.305 6.642 -7.162 1.00 50.59 128 LYS A CA 1
ATOM 1006 C C . LYS A 1 128 ? -27.125 7.780 -8.187 1.00 50.59 128 LYS A C 1
ATOM 1008 O O . LYS A 1 128 ? -26.665 7.543 -9.299 1.00 50.59 128 LYS A O 1
ATOM 1013 N N . LYS A 1 129 ? -27.432 9.028 -7.802 1.00 49.91 129 LYS A N 1
ATOM 1014 C CA . LYS A 1 129 ? -27.221 10.240 -8.614 1.00 49.91 129 LYS A CA 1
ATOM 1015 C C . LYS A 1 129 ? -25.740 10.635 -8.765 1.00 49.91 129 LYS A C 1
ATOM 1017 O O . LYS A 1 129 ? -25.389 11.189 -9.803 1.00 49.91 129 LYS A O 1
ATOM 1022 N N . ARG A 1 130 ? -24.870 10.319 -7.790 1.00 46.81 130 ARG A N 1
ATOM 1023 C CA . ARG A 1 130 ? -23.417 10.576 -7.878 1.00 46.81 130 ARG A CA 1
ATOM 1024 C C . ARG A 1 130 ? -22.750 9.654 -8.898 1.00 46.81 130 ARG A C 1
ATOM 1026 O O . ARG A 1 130 ? -21.987 10.144 -9.716 1.00 46.81 130 ARG A O 1
ATOM 1033 N N . LYS A 1 131 ? -23.139 8.373 -8.958 1.00 48.38 131 LYS A N 1
ATOM 1034 C CA . LYS A 1 131 ? -22.617 7.428 -9.966 1.00 48.38 131 LYS A CA 1
ATOM 1035 C C . LYS A 1 131 ? -22.906 7.869 -11.406 1.00 48.38 131 LYS A C 1
ATOM 1037 O O . LYS A 1 131 ? -22.050 7.699 -12.259 1.00 48.38 131 LYS A O 1
ATOM 1042 N N . LYS A 1 132 ? -24.075 8.470 -11.679 1.00 52.44 132 LYS A N 1
ATOM 1043 C CA . LYS A 1 132 ? -24.407 8.974 -13.025 1.00 52.44 132 LYS A CA 1
ATOM 1044 C C . LYS A 1 132 ? -23.607 10.228 -13.391 1.00 52.44 132 LYS A C 1
ATOM 1046 O O . LYS A 1 132 ? -23.088 10.294 -14.494 1.00 52.44 132 LYS A O 1
ATOM 1051 N N . LYS A 1 133 ? -23.470 11.188 -12.467 1.00 54.56 133 LYS A N 1
ATOM 1052 C CA . LYS A 1 133 ? -22.680 12.409 -12.705 1.00 54.56 133 LYS A CA 1
ATOM 1053 C C . LYS A 1 133 ? -21.188 12.124 -12.868 1.00 54.56 133 LYS A C 1
ATOM 1055 O O . LYS A 1 133 ? -20.593 12.660 -13.789 1.00 54.56 133 LYS A O 1
ATOM 1060 N N . VAL A 1 134 ? -20.616 11.272 -12.016 1.00 62.47 134 VAL A N 1
ATOM 1061 C CA . VAL A 1 134 ? -19.197 10.890 -12.105 1.00 62.47 134 VAL A CA 1
ATOM 1062 C C . VAL A 1 134 ? -18.938 10.130 -13.404 1.00 62.47 134 VAL A C 1
ATOM 1064 O O . VAL A 1 134 ? -18.029 10.495 -14.135 1.00 62.47 134 VAL A O 1
ATOM 1067 N N . ARG A 1 135 ? -19.814 9.184 -13.770 1.00 60.59 135 ARG A N 1
ATOM 1068 C CA . ARG A 1 135 ? -19.702 8.454 -15.038 1.00 60.59 135 ARG A CA 1
ATOM 1069 C C . ARG A 1 135 ? -19.851 9.354 -16.269 1.00 60.59 135 ARG A C 1
ATOM 1071 O O . ARG A 1 135 ? -19.078 9.218 -17.205 1.00 60.59 135 ARG A O 1
ATOM 1078 N N . GLU A 1 136 ? -20.804 10.288 -16.277 1.00 70.81 136 GLU A N 1
ATOM 1079 C CA . GLU A 1 136 ? -20.948 11.254 -17.379 1.00 70.81 136 GLU A CA 1
ATOM 1080 C C . GLU A 1 136 ? -19.760 12.227 -17.458 1.00 70.81 136 GLU A C 1
ATOM 1082 O O . GLU A 1 136 ? -19.427 12.696 -18.543 1.00 70.81 136 GLU A O 1
ATOM 1087 N N . GLU A 1 137 ? -19.122 12.561 -16.335 1.00 76.94 137 GLU A N 1
ATOM 1088 C CA . GLU A 1 137 ? -17.933 13.417 -16.310 1.00 76.94 137 GLU A CA 1
ATOM 1089 C C . GLU A 1 137 ? -16.675 12.661 -16.764 1.00 76.94 137 GLU A C 1
ATOM 1091 O O . GLU A 1 137 ? -15.888 13.203 -17.537 1.00 76.94 137 GLU A O 1
ATOM 1096 N N . GLU A 1 138 ? -16.514 11.398 -16.366 1.00 79.88 138 GLU A N 1
ATOM 1097 C CA . GLU A 1 138 ? -15.458 10.503 -16.853 1.00 79.88 138 GLU A CA 1
ATOM 1098 C C . GLU A 1 138 ? -15.602 10.223 -18.353 1.00 79.88 138 GLU A C 1
ATOM 1100 O O . GLU A 1 138 ? -14.629 10.356 -19.091 1.00 79.88 138 GLU A O 1
ATOM 1105 N N . GLU A 1 139 ? -16.817 9.944 -18.841 1.00 77.56 139 GLU A N 1
ATOM 1106 C CA . GLU A 1 139 ? -17.093 9.771 -20.274 1.00 77.56 139 GLU A CA 1
ATOM 1107 C C . GLU A 1 139 ? -16.790 11.062 -21.065 1.00 77.56 139 GLU A C 1
ATOM 1109 O O . GLU A 1 139 ? -16.244 11.000 -22.167 1.00 77.56 139 GLU A O 1
ATOM 1114 N N . ARG A 1 140 ? -17.047 12.251 -20.495 1.00 84.25 140 ARG A N 1
ATOM 1115 C CA . ARG A 1 140 ? -16.661 13.538 -21.111 1.00 84.25 140 ARG A CA 1
ATOM 1116 C C . ARG A 1 140 ? -15.150 13.762 -21.119 1.00 84.25 140 ARG A C 1
ATOM 1118 O O . ARG A 1 140 ? -14.646 14.302 -22.105 1.00 84.25 140 ARG A O 1
ATOM 1125 N N . LYS A 1 141 ? -14.438 13.374 -20.055 1.00 83.88 141 LYS A N 1
ATOM 1126 C CA . LYS A 1 141 ? -12.969 13.467 -19.978 1.00 83.88 141 LYS A CA 1
ATOM 1127 C C . LYS A 1 141 ? -12.314 12.539 -21.000 1.00 83.88 141 LYS A C 1
ATOM 1129 O O . LYS A 1 141 ? -11.491 13.013 -21.777 1.00 83.88 141 LYS A O 1
ATOM 1134 N N . LEU A 1 142 ? -12.776 11.291 -21.094 1.00 83.81 142 LEU A N 1
ATOM 1135 C CA . LEU A 1 142 ? -12.339 10.320 -22.105 1.00 83.81 142 LEU A CA 1
ATOM 1136 C C . LEU A 1 142 ? -12.579 10.832 -23.532 1.00 83.81 142 LEU A C 1
ATOM 1138 O O . LEU A 1 142 ? -11.667 10.822 -24.352 1.00 83.81 142 LEU A O 1
ATOM 1142 N N . GLN A 1 143 ? -13.766 11.377 -23.823 1.00 85.19 143 GLN A N 1
ATOM 1143 C CA . GLN A 1 143 ? -14.047 11.964 -25.140 1.00 85.19 143 GLN A CA 1
ATOM 1144 C C . GLN A 1 143 ? -13.200 13.208 -25.439 1.00 85.19 143 GLN A C 1
ATOM 1146 O O . GLN A 1 143 ? -12.895 13.488 -26.597 1.00 85.19 143 GLN A O 1
ATOM 1151 N N . GLN A 1 144 ? -12.851 14.005 -24.426 1.00 87.81 144 GLN A N 1
ATOM 1152 C CA . GLN A 1 144 ? -11.983 15.165 -24.616 1.00 87.81 144 GLN A CA 1
ATOM 1153 C C . GLN A 1 144 ? -10.540 14.745 -24.902 1.00 87.81 144 GLN A C 1
ATOM 1155 O O . GLN A 1 144 ? -9.884 15.377 -25.727 1.00 87.81 144 GLN A O 1
ATOM 1160 N N . GLU A 1 145 ? -10.059 13.689 -24.255 1.00 88.44 145 GLU A N 1
ATOM 1161 C CA . GLU A 1 145 ? -8.729 13.130 -24.479 1.00 88.44 145 GLU A CA 1
ATOM 1162 C C . GLU A 1 145 ? -8.624 12.451 -25.852 1.00 88.44 145 GLU A C 1
ATOM 1164 O O . GLU A 1 145 ? -7.676 12.709 -26.592 1.00 88.44 145 GLU A O 1
ATOM 1169 N N . GLU A 1 146 ? -9.652 11.706 -26.268 1.00 88.25 146 GLU A N 1
ATOM 1170 C CA . GLU A 1 146 ? -9.721 11.108 -27.604 1.00 88.25 146 GLU A CA 1
ATOM 1171 C C . GLU A 1 146 ? -9.742 12.171 -28.713 1.00 88.25 146 GLU A C 1
ATOM 1173 O O . GLU A 1 146 ? -9.033 12.033 -29.710 1.00 88.25 146 GLU A O 1
ATOM 1178 N N . ARG A 1 147 ? -10.477 13.279 -28.524 1.00 89.56 147 ARG A N 1
ATOM 1179 C CA . ARG A 1 147 ? -10.439 14.417 -29.460 1.00 89.56 147 ARG A CA 1
ATOM 1180 C C . ARG A 1 147 ? -9.050 15.042 -29.552 1.00 89.56 147 ARG A C 1
ATOM 1182 O O . ARG A 1 147 ? -8.578 15.259 -30.661 1.00 89.56 147 ARG A O 1
ATOM 1189 N N . ARG A 1 148 ? -8.366 15.266 -28.423 1.00 90.69 148 ARG A N 1
ATOM 1190 C CA . ARG A 1 148 ? -6.986 15.791 -28.428 1.00 90.69 148 ARG A CA 1
ATOM 1191 C C . ARG A 1 148 ? -6.029 14.853 -29.155 1.00 90.69 148 ARG A C 1
ATOM 1193 O O . ARG A 1 148 ? -5.180 15.312 -29.910 1.00 90.69 148 ARG A O 1
ATOM 1200 N N . PHE A 1 149 ? -6.186 13.545 -28.965 1.00 90.56 149 PHE A N 1
ATOM 1201 C CA . PHE A 1 149 ? -5.365 12.553 -29.650 1.00 90.56 149 PHE A CA 1
ATOM 1202 C C . PHE A 1 149 ? -5.648 12.503 -31.159 1.00 90.56 149 PHE A C 1
ATOM 1204 O O . PHE A 1 149 ? -4.721 12.385 -31.960 1.00 90.56 149 PHE A O 1
ATOM 1211 N N . GLN A 1 150 ? -6.911 12.648 -31.573 1.00 88.00 150 GLN A N 1
ATOM 1212 C CA . GLN A 1 150 ? -7.277 12.763 -32.987 1.00 88.00 150 GLN A CA 1
ATOM 1213 C C . GLN A 1 150 ? -6.755 14.058 -33.620 1.00 88.00 150 GLN A C 1
ATOM 1215 O O . GLN A 1 150 ? -6.221 14.005 -34.725 1.00 88.00 150 GLN A O 1
ATOM 1220 N N . G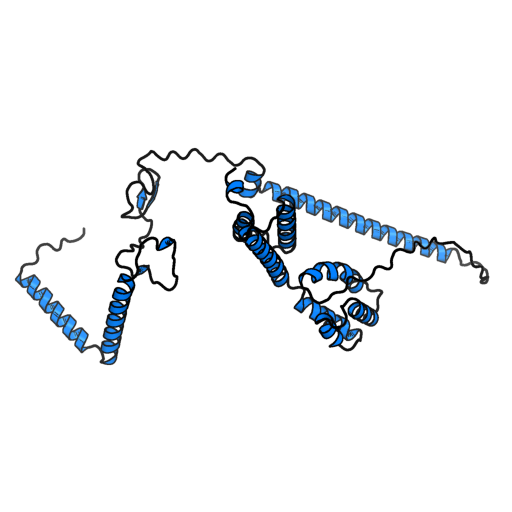LU A 1 151 ? -6.850 15.193 -32.926 1.00 90.69 151 GLU A N 1
ATOM 1221 C CA . GLU A 1 151 ? -6.283 16.476 -33.364 1.00 90.69 151 GLU A CA 1
ATOM 1222 C C . GLU A 1 151 ? -4.759 16.386 -33.508 1.00 90.69 151 GLU A C 1
ATOM 1224 O O . GLU A 1 151 ? -4.208 16.806 -34.523 1.00 90.69 151 GLU A O 1
ATOM 1229 N N . GLN A 1 152 ? -4.074 15.758 -32.548 1.00 88.56 152 GLN A N 1
ATOM 1230 C CA . GLN A 1 152 ? -2.629 15.539 -32.613 1.00 88.56 152 GLN A CA 1
ATOM 1231 C C . GLN A 1 152 ? -2.244 14.651 -33.802 1.00 88.56 152 GLN A C 1
ATOM 1233 O O . GLN A 1 152 ? -1.302 14.972 -34.526 1.00 88.56 152 GLN A O 1
ATOM 1238 N N . ARG A 1 153 ? -3.012 13.587 -34.065 1.00 89.75 153 ARG A N 1
ATOM 1239 C CA . ARG A 1 153 ? -2.813 12.718 -35.232 1.00 89.75 153 ARG A CA 1
ATOM 1240 C C . ARG A 1 153 ? -3.080 13.446 -36.552 1.00 89.75 153 ARG A C 1
ATOM 1242 O O . ARG A 1 153 ? -2.358 13.226 -37.520 1.00 89.75 153 ARG A O 1
ATOM 1249 N N . GLN A 1 154 ? -4.097 14.307 -36.618 1.00 84.19 154 GLN A N 1
ATOM 1250 C CA . GLN A 1 154 ? -4.362 15.123 -37.808 1.00 84.19 154 GLN A CA 1
ATOM 1251 C C . GLN A 1 154 ? -3.241 16.132 -38.054 1.00 84.19 154 GLN A C 1
ATOM 1253 O O . GLN A 1 154 ? -2.777 16.246 -39.185 1.00 84.19 154 GLN A O 1
ATOM 1258 N N . HIS A 1 155 ? -2.751 16.790 -37.004 1.00 91.12 155 HIS A N 1
ATOM 1259 C CA . HIS A 1 155 ? -1.617 17.701 -37.097 1.00 91.12 155 HIS A CA 1
ATOM 1260 C C . HIS A 1 155 ? -0.341 16.973 -37.550 1.00 91.12 155 HIS A C 1
ATOM 1262 O O . HIS A 1 155 ? 0.400 17.480 -38.385 1.00 91.12 155 HIS A O 1
ATOM 1268 N N . GLU A 1 156 ? -0.099 15.754 -37.066 1.00 90.44 156 GLU A N 1
ATOM 1269 C CA . GLU A 1 156 ? 1.028 14.922 -37.501 1.00 90.44 156 GLU A CA 1
ATOM 1270 C C . GLU A 1 156 ? 0.919 14.509 -38.980 1.00 90.44 156 GLU A C 1
ATOM 1272 O O . GLU A 1 156 ? 1.892 14.615 -39.729 1.00 90.44 156 GLU A O 1
ATOM 1277 N N . LEU A 1 157 ? -0.276 14.124 -39.438 1.00 87.38 157 LEU A N 1
ATOM 1278 C CA . LEU A 1 157 ? -0.540 13.834 -40.852 1.00 87.38 157 LEU A CA 1
ATOM 1279 C C . LEU A 1 157 ? -0.396 15.078 -41.739 1.00 87.38 157 LEU A C 1
ATOM 1281 O O . LEU A 1 157 ? 0.084 14.978 -42.869 1.00 87.38 157 LEU A O 1
ATOM 1285 N N . GLU A 1 158 ? -0.787 16.252 -41.248 1.00 89.75 158 GLU A N 1
ATOM 1286 C CA . GLU A 1 158 ? -0.641 17.516 -41.966 1.00 89.75 158 GLU A CA 1
ATOM 1287 C C . GLU A 1 158 ? 0.826 17.951 -42.059 1.00 89.75 158 GLU A C 1
ATOM 1289 O O . GLU A 1 158 ? 1.281 18.335 -43.138 1.00 89.75 158 GLU A O 1
ATOM 1294 N N . LEU A 1 159 ? 1.608 17.775 -40.990 1.00 85.38 159 LEU A N 1
ATOM 1295 C CA . LEU A 1 159 ? 3.062 17.952 -41.018 1.00 85.38 159 LEU A CA 1
ATOM 1296 C C . LEU A 1 159 ? 3.726 16.998 -42.019 1.00 85.38 159 LEU A C 1
ATOM 1298 O O . LEU A 1 159 ? 4.551 17.440 -42.821 1.00 85.38 159 LEU A O 1
ATOM 1302 N N . ALA A 1 160 ? 3.335 15.721 -42.038 1.00 84.94 160 ALA A N 1
ATOM 1303 C CA . ALA A 1 160 ? 3.836 14.749 -43.011 1.00 84.94 160 ALA A CA 1
ATOM 1304 C C . ALA A 1 160 ? 3.457 15.133 -44.456 1.00 84.94 160 ALA A C 1
ATOM 1306 O O . ALA A 1 160 ? 4.266 15.011 -45.381 1.00 84.94 160 ALA A O 1
ATOM 1307 N N . ARG A 1 161 ? 2.247 15.669 -44.667 1.00 85.19 161 ARG A N 1
ATOM 1308 C CA . ARG A 1 161 ? 1.791 16.162 -45.973 1.00 85.19 161 ARG A CA 1
ATOM 1309 C C . ARG A 1 161 ? 2.586 17.389 -46.424 1.00 85.19 161 ARG A C 1
ATOM 1311 O O . ARG A 1 161 ? 3.024 17.425 -47.574 1.00 85.19 161 ARG A O 1
ATOM 1318 N N . LEU A 1 162 ? 2.835 18.353 -45.540 1.00 80.38 162 LEU A N 1
ATOM 1319 C CA . LEU A 1 162 ? 3.657 19.531 -45.835 1.00 80.38 162 LEU A CA 1
ATOM 1320 C C . LEU A 1 162 ? 5.115 19.150 -46.137 1.00 80.38 162 LEU A C 1
ATOM 1322 O O . LEU A 1 162 ? 5.694 19.689 -47.080 1.00 80.38 162 LEU A O 1
ATOM 1326 N N . GLN A 1 163 ? 5.675 18.170 -45.420 1.00 80.62 163 GLN A N 1
ATOM 1327 C CA . GLN A 1 163 ? 7.004 17.606 -45.701 1.00 80.62 163 GLN A CA 1
ATOM 1328 C C . GLN A 1 163 ? 7.073 16.935 -47.082 1.00 80.62 163 GLN A C 1
ATOM 1330 O O . GLN A 1 163 ? 8.037 17.128 -47.825 1.00 80.62 163 GLN A O 1
ATOM 1335 N N . SER A 1 164 ? 6.030 16.198 -47.480 1.00 70.38 164 SER A N 1
ATOM 1336 C CA . SER A 1 164 ? 5.962 15.587 -48.817 1.00 70.38 164 SER A CA 1
ATOM 1337 C C . SER A 1 164 ? 5.868 16.628 -49.945 1.00 70.38 164 SER A C 1
ATOM 1339 O O . SER A 1 164 ? 6.467 16.455 -51.008 1.00 70.38 164 SER A O 1
ATOM 1341 N N . GLN A 1 165 ? 5.201 17.762 -49.704 1.00 69.25 165 GLN A N 1
ATOM 1342 C CA . GLN A 1 165 ? 5.135 18.878 -50.653 1.00 69.25 165 GLN A CA 1
ATOM 1343 C C . GLN A 1 165 ? 6.477 19.614 -50.778 1.00 69.25 165 GLN A C 1
ATOM 1345 O O . GLN A 1 165 ? 6.835 20.027 -51.880 1.00 69.25 165 GLN A O 1
ATOM 1350 N N . THR A 1 166 ? 7.265 19.709 -49.699 1.00 58.50 166 THR A N 1
ATOM 1351 C CA . THR A 1 166 ? 8.621 20.292 -49.752 1.00 58.50 166 THR A CA 1
ATOM 1352 C C . THR A 1 166 ? 9.590 19.409 -50.541 1.00 58.50 166 THR A C 1
ATOM 1354 O O . THR A 1 166 ? 10.394 19.923 -51.310 1.00 58.50 166 THR A O 1
ATOM 1357 N N . LEU A 1 167 ? 9.470 18.082 -50.428 1.00 55.88 167 LEU A N 1
ATOM 1358 C CA . LEU A 1 167 ? 10.282 17.129 -51.198 1.00 55.88 167 LEU A CA 1
ATOM 1359 C C . LEU A 1 167 ? 9.914 17.086 -52.692 1.00 55.88 167 LEU A C 1
ATOM 1361 O O . LEU A 1 167 ? 10.766 16.775 -53.522 1.00 55.88 167 LEU A O 1
ATOM 1365 N N . THR A 1 168 ? 8.675 17.435 -53.050 1.00 53.81 168 THR A N 1
ATOM 1366 C CA . THR A 1 168 ? 8.214 17.470 -54.452 1.00 53.81 168 THR A CA 1
ATOM 1367 C C . THR A 1 168 ? 8.549 18.804 -55.141 1.0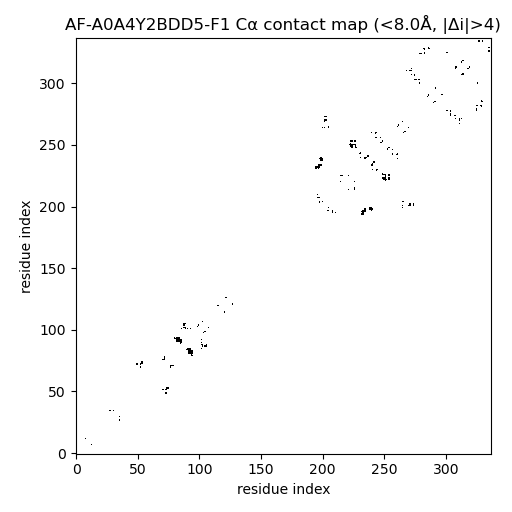0 53.81 168 THR A C 1
ATOM 1369 O O . THR A 1 168 ? 8.704 18.846 -56.357 1.00 53.81 168 THR A O 1
ATOM 1372 N N . ALA A 1 169 ? 8.731 19.887 -54.376 1.00 48.81 169 ALA A N 1
ATOM 1373 C CA .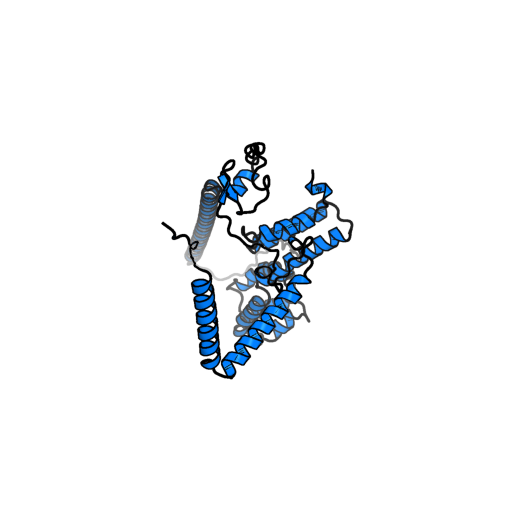 ALA A 1 169 ? 9.131 21.202 -54.889 1.00 48.81 169 ALA A CA 1
ATOM 1374 C C . ALA A 1 169 ? 10.644 21.335 -55.177 1.00 48.81 169 ALA A C 1
ATOM 1376 O O . ALA A 1 169 ? 11.061 22.312 -55.793 1.00 48.81 169 ALA A O 1
ATOM 1377 N N . CYS A 1 170 ? 11.468 20.364 -54.765 1.00 41.56 170 CYS A N 1
ATOM 1378 C CA . CYS A 1 170 ? 12.929 20.394 -54.925 1.00 41.56 170 CYS A CA 1
ATOM 1379 C C . CYS A 1 170 ? 13.463 19.414 -55.986 1.00 41.56 170 CYS A C 1
ATOM 1381 O O . CYS A 1 170 ? 14.596 18.947 -55.882 1.00 41.56 170 CYS A O 1
ATOM 1383 N N . GLN A 1 171 ? 12.681 19.122 -57.030 1.00 45.22 171 GLN A N 1
ATOM 1384 C CA . GLN A 1 171 ? 13.192 18.508 -58.264 1.00 45.22 171 GLN A CA 1
ATOM 1385 C C . GLN A 1 171 ? 13.278 19.533 -59.397 1.00 45.22 171 GLN A C 1
ATOM 1387 O O . GLN A 1 171 ? 12.673 19.383 -60.451 1.00 45.22 171 GLN A O 1
ATOM 1392 N N . SER A 1 172 ? 14.066 20.579 -59.181 1.00 43.25 172 SER A N 1
ATOM 1393 C CA . SER A 1 172 ? 14.729 21.283 -60.275 1.00 43.25 172 SER A CA 1
ATOM 1394 C C . SER A 1 172 ? 15.945 22.005 -59.712 1.00 43.25 172 SER A C 1
ATOM 1396 O O . SER A 1 172 ? 15.804 23.024 -59.047 1.00 43.25 172 SER A O 1
ATOM 1398 N N . GLU A 1 173 ? 17.104 21.398 -59.976 1.00 45.22 173 GLU A N 1
ATOM 1399 C CA . GLU A 1 173 ? 18.439 22.002 -60.050 1.00 45.22 173 GLU A CA 1
ATOM 1400 C C . GLU A 1 173 ? 18.935 22.783 -58.819 1.00 45.22 173 GLU A C 1
ATOM 1402 O O . GLU A 1 173 ? 18.469 23.873 -58.508 1.00 45.22 173 GLU A O 1
ATOM 1407 N N . THR A 1 174 ? 19.983 22.275 -58.158 1.00 38.56 174 THR A N 1
ATOM 1408 C CA . THR A 1 174 ? 21.346 22.867 -58.100 1.00 38.56 174 THR A CA 1
ATOM 1409 C C . THR A 1 174 ? 22.139 22.249 -56.929 1.00 38.56 174 THR A C 1
ATOM 1411 O O . THR A 1 174 ? 21.586 21.859 -55.905 1.00 38.56 174 THR A O 1
ATOM 1414 N N . GLN A 1 175 ? 23.451 22.115 -57.130 1.00 38.66 175 GLN A N 1
ATOM 1415 C CA . GLN A 1 175 ? 24.472 21.518 -56.257 1.00 38.66 175 GLN A CA 1
ATOM 1416 C C . GLN A 1 175 ? 24.527 22.060 -54.807 1.00 38.66 175 GLN A C 1
ATOM 1418 O O . GLN A 1 175 ? 24.100 23.187 -54.552 1.00 38.66 175 GLN A O 1
ATOM 1423 N N . PRO A 1 176 ? 25.125 21.311 -53.852 1.00 41.47 176 PRO A N 1
ATOM 1424 C CA . PRO A 1 176 ? 25.171 21.704 -52.451 1.00 41.47 176 PRO A CA 1
ATOM 1425 C C . PRO A 1 176 ? 26.298 22.711 -52.188 1.00 41.47 176 PRO A C 1
ATOM 1427 O O . PRO A 1 176 ? 27.481 22.376 -52.236 1.00 41.47 176 PRO A O 1
ATOM 1430 N N . PHE A 1 177 ? 25.911 23.938 -51.849 1.00 28.22 177 PHE A N 1
ATOM 1431 C CA . PHE A 1 177 ? 26.765 24.935 -51.215 1.00 28.22 177 PHE A CA 1
ATOM 1432 C C . PHE A 1 177 ? 26.418 24.991 -49.724 1.00 28.22 177 PHE A C 1
ATOM 1434 O O . PHE A 1 177 ? 25.298 25.320 -49.335 1.00 28.22 177 PHE A O 1
ATOM 1441 N N . VAL A 1 178 ? 27.382 24.615 -48.888 1.00 41.69 178 VAL A N 1
ATOM 1442 C CA . VAL A 1 178 ? 27.286 24.691 -47.430 1.00 41.69 178 VAL A CA 1
ATOM 1443 C C . VAL A 1 178 ? 27.457 26.153 -47.024 1.00 41.69 178 VAL A C 1
ATOM 1445 O O . VAL A 1 178 ? 28.546 26.705 -47.167 1.00 41.69 178 VAL A O 1
ATOM 1448 N N . GLN A 1 179 ? 26.406 26.769 -46.480 1.00 38.06 179 GLN A N 1
ATOM 1449 C CA . GLN A 1 179 ? 26.551 27.970 -45.663 1.00 38.06 179 GLN A CA 1
ATOM 1450 C C . GLN A 1 179 ? 25.704 27.880 -44.396 1.00 38.06 179 GLN A C 1
ATOM 1452 O O . GLN A 1 179 ? 24.481 27.758 -44.399 1.00 38.06 179 GLN A O 1
ATOM 1457 N N . GLU A 1 180 ? 26.444 27.901 -43.301 1.00 42.97 180 GLU A N 1
ATOM 1458 C CA . GLU A 1 180 ? 26.040 27.738 -41.921 1.00 42.97 180 GLU A CA 1
ATOM 1459 C C . GLU A 1 180 ? 25.358 29.026 -41.437 1.00 42.97 180 GLU A C 1
ATOM 1461 O O . GLU A 1 180 ? 26.003 30.009 -41.074 1.00 42.97 180 GLU A O 1
ATOM 1466 N N . ALA A 1 181 ? 24.024 29.050 -41.456 1.00 35.34 181 ALA A N 1
ATOM 1467 C CA . ALA A 1 181 ? 23.264 30.124 -40.832 1.00 35.34 181 ALA A CA 1
ATOM 1468 C C . ALA A 1 181 ? 23.221 29.894 -39.315 1.00 35.34 181 ALA A C 1
ATOM 1470 O O . ALA A 1 181 ? 22.449 29.085 -38.795 1.00 35.34 181 ALA A O 1
ATOM 1471 N N . SER A 1 182 ? 24.078 30.633 -38.611 1.00 44.72 182 SER A N 1
ATOM 1472 C CA . SER A 1 182 ? 24.105 30.772 -37.156 1.00 44.72 182 SER A CA 1
ATOM 1473 C C . SER A 1 182 ? 22.778 31.328 -36.627 1.00 44.72 182 SER A C 1
ATOM 1475 O O . SER A 1 182 ? 22.611 32.526 -36.420 1.00 44.72 182 SER A O 1
ATOM 1477 N N . GLY A 1 183 ? 21.822 30.439 -36.369 1.00 37.56 183 GLY A N 1
ATOM 1478 C CA . GLY A 1 183 ? 20.703 30.709 -35.481 1.00 37.56 183 GLY A CA 1
ATOM 1479 C C . GLY A 1 183 ? 21.165 30.511 -34.045 1.00 37.56 183 GLY A C 1
ATOM 1480 O O . GLY A 1 183 ? 21.314 29.373 -33.598 1.00 37.56 183 GLY A O 1
ATOM 1481 N N . ILE A 1 184 ? 21.387 31.607 -33.314 1.00 43.31 184 ILE A N 1
ATOM 1482 C CA . ILE A 1 184 ? 21.604 31.595 -31.862 1.00 43.31 184 ILE A CA 1
ATOM 1483 C C . ILE A 1 184 ? 20.325 31.048 -31.217 1.00 43.31 184 ILE A C 1
ATOM 1485 O O . ILE A 1 184 ? 19.430 31.786 -30.806 1.00 43.31 184 ILE A O 1
ATOM 1489 N N . LYS A 1 185 ? 20.220 29.719 -31.131 1.00 47.78 185 LYS A N 1
ATOM 1490 C CA . LYS A 1 185 ? 19.317 29.055 -30.201 1.00 47.78 185 LYS A CA 1
ATOM 1491 C C . LYS A 1 185 ? 19.830 29.464 -28.834 1.00 47.78 185 LYS A C 1
ATOM 1493 O O . LYS A 1 185 ? 20.885 28.990 -28.413 1.00 47.78 185 LYS A O 1
ATOM 1498 N N . LYS A 1 186 ? 19.127 30.376 -28.159 1.00 43.72 186 LYS A N 1
ATOM 1499 C CA . LYS A 1 186 ? 19.323 30.592 -26.725 1.00 43.72 186 LYS A CA 1
ATOM 1500 C C . LYS A 1 186 ? 19.118 29.229 -26.065 1.00 43.72 186 LYS A C 1
ATOM 1502 O O . LYS A 1 186 ? 17.990 28.798 -25.849 1.00 43.72 186 LYS A O 1
ATOM 1507 N N . LYS A 1 187 ? 20.223 28.517 -25.831 1.00 45.38 187 LYS A N 1
ATOM 1508 C CA . LYS A 1 187 ? 20.282 27.356 -24.958 1.00 45.38 187 LYS A CA 1
ATOM 1509 C C . LYS A 1 187 ? 19.939 27.905 -23.589 1.00 45.38 187 LYS A C 1
ATOM 1511 O O . LYS A 1 187 ? 20.796 28.447 -22.897 1.00 45.38 187 LYS A O 1
ATOM 1516 N N . PHE A 1 188 ? 18.668 27.809 -23.222 1.00 41.81 188 PHE A N 1
ATOM 1517 C CA . PHE A 1 188 ? 18.330 27.761 -21.818 1.00 41.81 188 PHE A CA 1
ATOM 1518 C C . PHE A 1 188 ? 19.105 26.562 -21.279 1.00 41.81 188 PHE A C 1
ATOM 1520 O O . PHE A 1 188 ? 18.798 25.415 -21.602 1.00 41.81 188 PHE A O 1
ATOM 1527 N N . HIS A 1 189 ? 20.187 26.834 -20.552 1.00 39.97 189 HIS A N 1
ATOM 1528 C CA . HIS A 1 189 ? 20.798 25.842 -19.689 1.00 39.97 189 HIS A CA 1
ATOM 1529 C C . HIS A 1 189 ? 19.792 25.589 -18.570 1.00 39.97 189 HIS A C 1
ATOM 1531 O O . HIS A 1 189 ? 19.877 26.162 -17.488 1.00 39.97 189 HIS A O 1
ATOM 1537 N N . LEU A 1 190 ? 18.783 24.775 -18.880 1.00 49.16 190 LEU A N 1
ATOM 1538 C CA . LEU A 1 190 ? 18.006 24.108 -17.858 1.00 49.16 190 LEU A CA 1
ATOM 1539 C C . LEU A 1 190 ? 19.006 23.293 -17.029 1.00 49.16 190 LEU A C 1
ATOM 1541 O O . LEU A 1 190 ? 19.912 22.682 -17.619 1.00 49.16 190 LEU A O 1
ATOM 1545 N N . PRO A 1 191 ? 18.891 23.298 -15.691 1.00 45.22 191 PRO A N 1
ATOM 1546 C CA . PRO A 1 191 ? 19.612 22.341 -14.869 1.00 45.22 191 PRO A CA 1
ATOM 1547 C C . PRO A 1 191 ? 19.434 20.962 -15.500 1.00 45.22 191 PRO A C 1
ATOM 1549 O O . PRO A 1 191 ? 18.316 20.596 -15.874 1.00 45.22 191 PRO A O 1
ATOM 1552 N N . LYS A 1 192 ? 20.534 20.232 -15.706 1.00 50.09 192 LYS A N 1
ATOM 1553 C CA . LYS A 1 192 ? 20.444 18.847 -16.173 1.00 50.09 192 LYS A CA 1
ATOM 1554 C C . LYS A 1 192 ? 19.519 18.142 -15.185 1.00 50.09 192 LYS A C 1
ATOM 1556 O O . LYS A 1 192 ? 19.809 18.183 -13.994 1.00 50.09 192 LYS A O 1
ATOM 1561 N N . LEU A 1 193 ? 18.401 17.585 -15.654 1.00 54.72 193 LEU A N 1
ATOM 1562 C CA . LEU A 1 193 ? 17.551 16.768 -14.795 1.00 54.72 193 LEU A CA 1
ATOM 1563 C C . LEU A 1 193 ? 18.417 15.608 -14.301 1.00 54.72 193 LEU A C 1
ATOM 1565 O O . LEU A 1 193 ? 18.755 14.706 -15.066 1.00 54.72 193 LEU A O 1
ATOM 1569 N N . GLU A 1 194 ? 18.843 15.682 -13.047 1.00 57.12 194 GLU A N 1
ATOM 1570 C CA . GLU A 1 194 ? 19.468 14.560 -12.375 1.00 57.12 194 GLU A CA 1
ATOM 1571 C C . GLU A 1 194 ? 18.364 13.546 -12.097 1.00 57.12 194 GLU A C 1
ATOM 1573 O O . GLU A 1 194 ? 17.309 13.889 -11.559 1.00 57.12 194 GLU A O 1
ATOM 1578 N N . PHE A 1 195 ? 18.579 12.303 -12.524 1.00 65.00 195 PHE A N 1
ATOM 1579 C CA . PHE A 1 195 ? 17.647 11.228 -12.227 1.00 65.00 195 PHE A CA 1
ATOM 1580 C C . PHE A 1 195 ? 17.449 11.134 -10.721 1.00 65.00 195 PHE A C 1
ATOM 1582 O O . PHE A 1 195 ? 18.427 11.101 -9.968 1.00 65.00 195 PHE A O 1
ATOM 1589 N N . ARG A 1 196 ? 16.189 11.041 -10.280 1.00 72.06 196 ARG A N 1
ATOM 1590 C CA . ARG A 1 196 ? 15.907 10.643 -8.904 1.00 72.06 196 ARG A CA 1
ATOM 1591 C C . ARG A 1 196 ? 16.524 9.264 -8.699 1.00 72.06 196 ARG A C 1
ATOM 1593 O O . ARG A 1 196 ? 16.101 8.296 -9.327 1.00 72.06 196 ARG A O 1
ATOM 1600 N N . GLN A 1 197 ? 17.567 9.199 -7.879 1.00 83.56 197 GLN A N 1
ATOM 1601 C CA . GLN A 1 197 ? 18.265 7.947 -7.637 1.00 83.56 197 GLN A CA 1
ATOM 1602 C C . GLN A 1 197 ? 17.416 7.058 -6.736 1.00 83.56 197 GLN A C 1
ATOM 1604 O O . GLN A 1 197 ? 16.870 7.511 -5.730 1.00 83.56 197 GLN A O 1
ATOM 1609 N N . PHE A 1 198 ? 17.327 5.782 -7.088 1.00 84.81 198 PHE A N 1
ATOM 1610 C CA . PHE A 1 198 ? 16.565 4.800 -6.340 1.00 84.81 198 PHE A CA 1
ATOM 1611 C C . PHE A 1 198 ? 17.490 3.920 -5.498 1.00 84.81 198 PHE A C 1
ATOM 1613 O O . PHE A 1 198 ? 18.333 3.188 -6.021 1.00 84.81 198 PHE A O 1
ATOM 1620 N N . SER A 1 199 ? 17.339 4.004 -4.177 1.00 83.31 199 SER A N 1
ATOM 1621 C CA . SER A 1 199 ? 18.102 3.227 -3.189 1.00 83.31 199 SER A CA 1
ATOM 1622 C C . SER A 1 199 ? 17.467 1.870 -2.859 1.00 83.31 199 SER A C 1
ATOM 1624 O O . SER A 1 199 ? 18.127 1.016 -2.273 1.00 83.31 199 SER A O 1
ATOM 1626 N N . GLY A 1 200 ? 16.198 1.652 -3.225 1.00 81.75 200 GLY A N 1
ATOM 1627 C CA . GLY A 1 200 ? 15.427 0.475 -2.800 1.00 81.75 200 GLY A CA 1
ATOM 1628 C C . GLY A 1 200 ? 14.447 0.710 -1.659 1.00 81.75 200 GLY A C 1
ATOM 1629 O O . GLY A 1 200 ? 13.866 -0.251 -1.161 1.00 81.75 200 GLY A O 1
ATOM 1630 N N . ASN A 1 201 ? 14.231 1.959 -1.249 1.00 82.06 201 ASN A N 1
ATOM 1631 C CA . ASN A 1 201 ? 13.146 2.292 -0.332 1.00 82.06 201 ASN A CA 1
ATOM 1632 C C . ASN A 1 201 ? 11.798 2.189 -1.053 1.00 82.06 201 ASN A C 1
ATOM 1634 O O . ASN A 1 201 ? 11.592 2.836 -2.074 1.00 82.06 201 ASN A O 1
ATOM 1638 N N . VAL A 1 202 ? 10.859 1.414 -0.507 1.00 79.38 202 VAL A N 1
ATOM 1639 C CA . VAL A 1 202 ? 9.533 1.199 -1.121 1.00 79.38 202 VAL A CA 1
ATOM 1640 C C . VAL A 1 202 ? 8.759 2.516 -1.295 1.00 79.38 202 VAL A C 1
ATOM 1642 O O . VAL A 1 202 ? 8.067 2.690 -2.291 1.00 79.38 202 VAL A O 1
ATOM 1645 N N . GLU A 1 203 ? 8.930 3.474 -0.382 1.00 74.31 203 GLU A N 1
ATOM 1646 C CA . GLU A 1 203 ? 8.305 4.809 -0.444 1.00 74.31 203 GLU A CA 1
ATOM 1647 C C . GLU A 1 203 ? 8.741 5.621 -1.668 1.00 74.31 203 GLU A C 1
ATOM 1649 O O . GLU A 1 203 ? 7.952 6.362 -2.254 1.00 74.31 203 GLU A O 1
ATOM 1654 N N . ASP A 1 204 ? 9.996 5.453 -2.087 1.00 82.19 204 ASP A N 1
ATOM 1655 C CA . ASP A 1 204 ? 10.567 6.166 -3.225 1.00 82.19 204 ASP A CA 1
ATOM 1656 C C . ASP A 1 204 ? 10.273 5.478 -4.562 1.00 82.19 204 ASP A C 1
ATOM 1658 O O . ASP A 1 204 ? 10.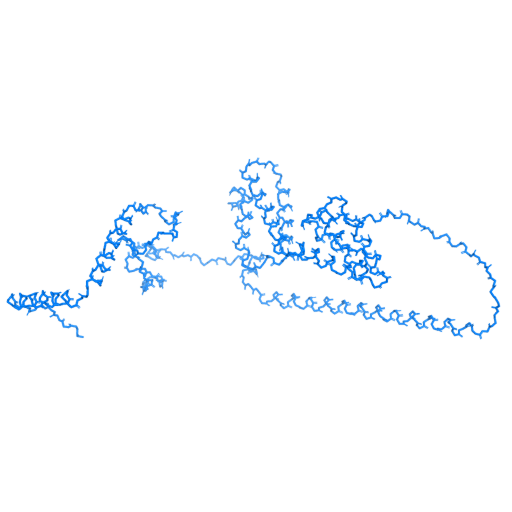537 6.070 -5.611 1.00 82.19 204 ASP A O 1
ATOM 1662 N N . TRP A 1 205 ? 9.706 4.263 -4.550 1.00 84.25 205 TRP A N 1
ATOM 1663 C CA . TRP A 1 205 ? 9.418 3.498 -5.765 1.00 84.25 205 TRP A CA 1
ATOM 1664 C C . TRP A 1 205 ? 8.441 4.226 -6.684 1.00 84.25 205 TRP A C 1
ATOM 1666 O O . TRP A 1 205 ? 8.734 4.389 -7.864 1.00 84.25 205 TRP A O 1
ATOM 1676 N N . VAL A 1 206 ? 7.310 4.708 -6.156 1.00 81.75 206 VAL A N 1
ATOM 1677 C CA . VAL A 1 206 ? 6.267 5.359 -6.968 1.00 81.75 206 VAL A CA 1
ATOM 1678 C C . VAL A 1 206 ? 6.795 6.640 -7.636 1.00 81.75 206 VAL A C 1
ATOM 1680 O O . VAL A 1 206 ? 6.690 6.762 -8.862 1.00 81.75 206 VAL A O 1
ATOM 1683 N N . PRO A 1 207 ? 7.442 7.575 -6.908 1.00 82.81 207 PRO A N 1
ATOM 1684 C CA . PRO A 1 207 ? 8.053 8.737 -7.541 1.00 82.81 207 PRO A CA 1
ATOM 1685 C C . PRO A 1 207 ? 9.172 8.387 -8.528 1.00 82.81 207 PRO A C 1
ATOM 1687 O O . PRO A 1 207 ? 9.263 9.017 -9.581 1.00 82.81 207 PRO A O 1
ATOM 1690 N N . PHE A 1 208 ? 10.014 7.397 -8.219 1.00 87.88 208 PHE A N 1
ATOM 1691 C CA . PHE A 1 208 ? 11.064 6.928 -9.126 1.00 87.88 208 PHE A CA 1
ATOM 1692 C C . PHE A 1 208 ? 10.477 6.368 -10.426 1.00 87.88 208 PHE A C 1
ATOM 1694 O O . PHE A 1 208 ? 10.833 6.824 -11.515 1.00 87.88 208 PHE A O 1
ATOM 1701 N N . TRP A 1 209 ? 9.552 5.413 -10.314 1.00 87.56 209 TRP A N 1
ATOM 1702 C CA . TRP A 1 209 ? 8.962 4.727 -11.454 1.00 87.56 209 TRP A CA 1
ATOM 1703 C C . TRP A 1 209 ? 8.215 5.711 -12.351 1.00 87.56 209 TRP A C 1
ATOM 1705 O O . TRP A 1 209 ? 8.388 5.651 -13.559 1.00 87.56 209 TRP A O 1
ATOM 1715 N N . SER A 1 210 ? 7.501 6.695 -11.792 1.00 84.88 210 SER A N 1
ATOM 1716 C CA . SER A 1 210 ? 6.819 7.729 -12.589 1.00 84.88 210 SER A CA 1
ATOM 1717 C C . SER A 1 210 ? 7.757 8.494 -13.538 1.00 84.88 210 SER A C 1
ATOM 1719 O O . SER A 1 210 ? 7.388 8.813 -14.668 1.00 84.88 210 SER A O 1
ATOM 1721 N N . GLN A 1 211 ? 9.002 8.748 -13.122 1.00 84.44 211 GLN A N 1
ATOM 1722 C CA . GLN A 1 211 ? 10.002 9.409 -13.963 1.00 84.44 211 GLN A CA 1
ATOM 1723 C C . GLN A 1 211 ? 10.633 8.419 -14.943 1.00 84.44 211 GLN A C 1
ATOM 1725 O O . GLN A 1 211 ? 10.756 8.708 -16.133 1.00 84.44 211 GLN A O 1
ATOM 1730 N N . PHE A 1 212 ? 11.003 7.236 -14.452 1.00 87.94 212 PHE A N 1
ATOM 1731 C CA . PHE A 1 212 ? 11.698 6.225 -15.244 1.00 87.94 212 PHE A CA 1
ATOM 1732 C C . PHE A 1 212 ? 10.796 5.555 -16.293 1.00 87.94 212 PHE A C 1
ATOM 1734 O O . PHE A 1 212 ? 11.278 5.106 -17.333 1.00 87.94 212 PHE A O 1
ATOM 1741 N N . GLU A 1 213 ? 9.481 5.530 -16.076 1.00 89.00 213 GLU A N 1
ATOM 1742 C CA . GLU A 1 213 ? 8.504 4.920 -16.976 1.00 89.00 213 GLU A CA 1
ATOM 1743 C C . GLU A 1 213 ? 8.534 5.558 -18.370 1.00 89.00 213 GLU A C 1
ATOM 1745 O O . GLU A 1 213 ? 8.395 4.860 -19.373 1.00 89.00 213 GLU A O 1
ATOM 1750 N N . HIS A 1 214 ? 8.796 6.863 -18.452 1.00 85.88 214 HIS A N 1
ATOM 1751 C CA . HIS A 1 214 ? 8.924 7.572 -19.723 1.00 85.88 214 HIS A CA 1
ATOM 1752 C C . HIS A 1 214 ? 10.095 7.027 -20.553 1.00 85.88 214 HIS A C 1
ATOM 1754 O O . HIS A 1 214 ? 9.944 6.792 -21.747 1.00 85.88 214 HIS A O 1
ATOM 1760 N N . ILE A 1 215 ? 11.229 6.727 -19.911 1.00 85.31 215 ILE A N 1
ATOM 1761 C CA . ILE A 1 215 ? 12.397 6.098 -20.552 1.00 85.31 215 ILE A CA 1
ATOM 1762 C C . ILE A 1 215 ? 12.104 4.640 -20.898 1.00 85.31 215 ILE A C 1
ATOM 1764 O O . ILE A 1 215 ? 12.507 4.147 -21.951 1.00 85.31 215 ILE A O 1
ATOM 1768 N N . HIS A 1 216 ? 11.393 3.936 -20.019 1.00 88.50 216 HIS A N 1
ATOM 1769 C CA . HIS A 1 216 ? 11.000 2.554 -20.253 1.00 88.50 216 HIS A CA 1
ATOM 1770 C C . HIS A 1 216 ? 10.096 2.423 -21.492 1.00 88.50 216 HIS A C 1
ATOM 1772 O O . HIS A 1 216 ? 10.350 1.553 -22.329 1.00 88.50 216 HIS A O 1
ATOM 1778 N N . LYS A 1 217 ? 9.110 3.317 -21.650 1.00 87.69 217 LYS A N 1
ATOM 1779 C CA . LYS A 1 217 ? 8.153 3.352 -22.770 1.00 87.69 217 LYS A CA 1
ATOM 1780 C C . LYS A 1 217 ? 8.731 3.926 -24.069 1.00 87.69 217 LYS A C 1
ATOM 1782 O O . LYS A 1 217 ? 8.188 3.639 -25.131 1.00 87.69 217 LYS A O 1
ATOM 1787 N N . ASP A 1 218 ? 9.816 4.698 -24.012 1.00 86.94 218 ASP A N 1
ATOM 1788 C CA . ASP A 1 218 ? 10.422 5.309 -25.200 1.00 86.94 218 ASP A CA 1
ATOM 1789 C C . ASP A 1 218 ? 11.020 4.248 -26.143 1.00 86.94 218 ASP A C 1
ATOM 1791 O O . ASP A 1 218 ? 11.985 3.560 -25.804 1.00 86.94 218 ASP A O 1
ATOM 1795 N N . SER A 1 219 ? 10.456 4.098 -27.341 1.00 86.69 219 SER A N 1
ATOM 1796 C CA . SER A 1 219 ? 10.925 3.146 -28.355 1.00 86.69 219 SER A CA 1
ATOM 1797 C C . SER A 1 219 ? 12.202 3.581 -29.081 1.00 86.69 219 SER A C 1
ATOM 1799 O O . SER A 1 219 ? 12.825 2.755 -29.744 1.00 86.69 219 SER A O 1
ATOM 1801 N N . HIS A 1 220 ? 12.607 4.850 -28.985 1.00 83.50 220 HIS A N 1
ATOM 1802 C CA . HIS A 1 220 ? 13.797 5.377 -29.658 1.00 83.50 220 HIS A CA 1
ATOM 1803 C C . HIS A 1 220 ? 15.101 5.065 -28.914 1.00 83.50 220 HIS A C 1
ATOM 1805 O O . HIS A 1 220 ? 16.184 5.196 -29.488 1.00 83.50 220 HIS A O 1
ATOM 1811 N N . ILE A 1 221 ? 15.021 4.635 -27.652 1.00 84.56 221 ILE A N 1
ATOM 1812 C CA . ILE A 1 221 ? 16.188 4.281 -26.843 1.00 84.56 221 ILE A CA 1
ATOM 1813 C C . ILE A 1 221 ? 16.431 2.771 -26.947 1.00 84.56 221 ILE A C 1
ATOM 1815 O O . ILE A 1 221 ? 15.579 1.965 -26.575 1.00 84.56 221 ILE A O 1
ATOM 1819 N N . ALA A 1 222 ? 17.619 2.381 -27.417 1.00 85.88 222 ALA A N 1
ATOM 1820 C CA . ALA A 1 222 ? 18.041 0.981 -27.446 1.00 85.88 222 ALA A CA 1
ATOM 1821 C C . ALA A 1 222 ? 18.021 0.354 -26.039 1.00 85.88 222 ALA A C 1
ATOM 1823 O O . ALA A 1 222 ? 18.340 1.019 -25.049 1.00 85.88 222 ALA A O 1
ATOM 1824 N N . LEU A 1 223 ? 17.679 -0.933 -25.945 1.00 86.56 223 LEU A N 1
ATOM 1825 C CA . LEU A 1 223 ? 17.542 -1.647 -24.670 1.00 86.56 223 LEU A CA 1
ATOM 1826 C C . LEU A 1 223 ? 18.848 -1.648 -23.854 1.00 86.56 223 LEU A C 1
ATOM 1828 O O . LEU A 1 223 ? 18.817 -1.551 -22.630 1.00 86.56 223 LEU A O 1
ATOM 1832 N N . GLU A 1 224 ? 20.001 -1.685 -24.521 1.00 84.62 224 GLU A N 1
ATOM 1833 C CA . GLU A 1 224 ? 21.331 -1.578 -23.913 1.00 84.62 224 GLU A CA 1
ATOM 1834 C C . GLU A 1 224 ? 21.520 -0.225 -23.219 1.00 84.62 224 GLU A C 1
ATOM 1836 O O . GLU A 1 224 ? 21.983 -0.156 -22.079 1.00 84.62 224 GLU A O 1
ATOM 1841 N N . ASN A 1 225 ? 21.101 0.856 -23.880 1.00 83.56 225 ASN A N 1
ATOM 1842 C CA . ASN A 1 225 ? 21.179 2.205 -23.329 1.00 83.56 225 ASN A CA 1
ATOM 1843 C C . ASN A 1 225 ? 20.179 2.371 -22.178 1.00 83.56 225 ASN A C 1
ATOM 1845 O O . ASN A 1 225 ? 20.516 2.964 -21.156 1.00 83.56 225 ASN A O 1
ATOM 1849 N N . LYS A 1 226 ? 18.979 1.781 -22.280 1.00 88.75 226 LYS A N 1
ATOM 1850 C CA . LYS A 1 226 ? 18.017 1.734 -21.166 1.00 88.75 226 LYS A CA 1
ATOM 1851 C C . LYS A 1 226 ? 18.579 0.997 -19.953 1.00 88.75 226 LYS A C 1
ATOM 1853 O O . LYS A 1 226 ? 18.342 1.430 -18.827 1.00 88.75 226 LYS A O 1
ATOM 1858 N N . PHE A 1 227 ? 19.350 -0.072 -20.163 1.00 87.25 227 PHE A N 1
ATOM 1859 C CA . PHE A 1 227 ? 20.045 -0.771 -19.083 1.00 87.25 227 PHE A CA 1
ATOM 1860 C C . PHE A 1 227 ? 21.065 0.142 -18.398 1.00 87.25 227 PHE A C 1
ATOM 1862 O O . PHE A 1 227 ? 21.098 0.220 -17.173 1.00 87.25 227 PHE A O 1
ATOM 1869 N N . GLN A 1 228 ? 21.860 0.888 -19.166 1.00 86.12 228 GLN A N 1
ATOM 1870 C CA . GLN A 1 228 ? 22.810 1.851 -18.601 1.00 86.12 228 GLN A CA 1
ATOM 1871 C C . GLN A 1 228 ? 22.108 2.970 -17.822 1.00 86.12 228 GLN A C 1
ATOM 1873 O O . GLN A 1 228 ? 22.544 3.312 -16.722 1.00 86.12 228 GLN A O 1
ATOM 1878 N N . TYR A 1 229 ? 20.992 3.493 -18.338 1.00 87.12 229 TYR A N 1
ATOM 1879 C CA . TYR A 1 229 ? 20.177 4.469 -17.614 1.00 87.12 229 TYR A CA 1
ATOM 1880 C C . TYR A 1 229 ? 19.586 3.888 -16.330 1.00 87.12 229 TYR A C 1
ATOM 1882 O O . TYR A 1 229 ? 19.588 4.570 -15.311 1.00 87.12 229 TYR A O 1
ATOM 1890 N N . LEU A 1 230 ? 19.134 2.630 -16.344 1.00 87.88 230 LEU A N 1
ATOM 1891 C CA . LEU A 1 230 ? 18.640 1.945 -15.148 1.00 87.88 230 LEU A CA 1
ATOM 1892 C C . LEU A 1 230 ? 19.730 1.843 -14.081 1.00 87.88 230 LEU A C 1
ATOM 1894 O O . LEU A 1 230 ? 19.507 2.189 -12.926 1.00 87.88 230 LEU A O 1
ATOM 1898 N N . VAL A 1 231 ? 20.925 1.416 -14.483 1.00 87.00 231 VAL A N 1
ATOM 1899 C CA . VAL A 1 231 ? 22.104 1.355 -13.620 1.00 87.00 231 VAL A CA 1
ATOM 1900 C C . VAL A 1 231 ? 22.374 2.745 -13.029 1.00 87.00 231 VAL A C 1
ATOM 1902 O O . VAL A 1 231 ? 22.403 2.891 -11.810 1.00 87.00 231 VAL A O 1
ATOM 1905 N N . GLN A 1 232 ? 22.463 3.793 -13.850 1.00 85.81 232 GLN A N 1
ATOM 1906 C CA . GLN A 1 232 ? 22.697 5.170 -13.391 1.00 85.81 232 GLN A CA 1
ATOM 1907 C C . GLN A 1 232 ? 21.593 5.717 -12.470 1.00 85.81 232 GLN A C 1
ATOM 1909 O O . GLN A 1 232 ? 21.879 6.506 -11.572 1.00 85.81 232 GLN A O 1
ATOM 1914 N N . ALA A 1 233 ? 20.347 5.296 -12.673 1.00 85.88 233 ALA A N 1
ATOM 1915 C CA . ALA A 1 233 ? 19.209 5.717 -11.868 1.00 85.88 233 ALA A CA 1
ATOM 1916 C C . ALA A 1 233 ? 19.104 4.970 -10.524 1.00 85.88 233 ALA A C 1
ATOM 1918 O O . ALA A 1 233 ? 18.215 5.265 -9.729 1.00 85.88 233 ALA A O 1
ATOM 1919 N N . THR A 1 234 ? 20.013 4.034 -10.230 1.00 87.38 234 THR A N 1
ATOM 1920 C CA . THR A 1 234 ? 20.107 3.361 -8.924 1.00 87.38 234 THR A CA 1
ATOM 1921 C C . THR A 1 234 ? 21.288 3.880 -8.111 1.00 87.38 234 THR A C 1
ATOM 1923 O O . THR A 1 234 ? 22.363 4.149 -8.650 1.00 87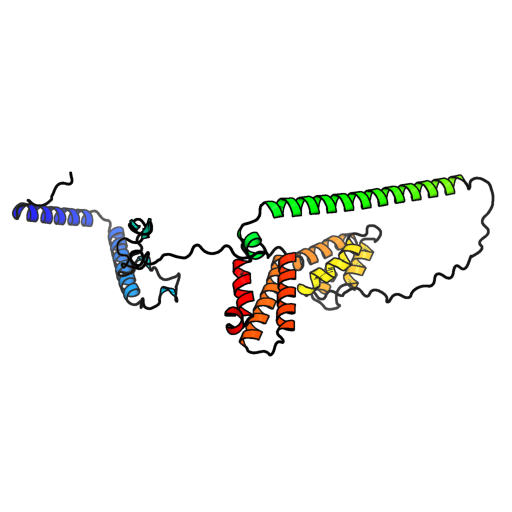.38 234 THR A O 1
ATOM 1926 N N . VAL A 1 235 ? 21.099 4.004 -6.795 1.00 86.69 235 VAL A N 1
ATOM 1927 C CA . VAL A 1 235 ? 22.151 4.470 -5.879 1.00 86.69 235 VAL A CA 1
ATOM 1928 C C . VAL A 1 235 ? 23.264 3.424 -5.807 1.00 86.69 235 VAL A C 1
ATOM 1930 O O . VAL A 1 235 ? 23.005 2.263 -5.481 1.00 86.69 235 VAL A O 1
ATOM 1933 N N . SER A 1 236 ? 24.507 3.823 -6.075 1.00 80.69 236 SER A N 1
ATOM 1934 C CA . SER A 1 236 ? 25.682 2.949 -5.970 1.00 80.69 236 SER A CA 1
ATOM 1935 C C . SER A 1 236 ? 25.792 2.308 -4.580 1.00 80.69 236 SER A C 1
ATOM 1937 O O . SER A 1 236 ? 25.665 2.995 -3.570 1.00 80.69 236 SER A O 1
ATOM 1939 N N . GLY A 1 237 ? 26.032 0.994 -4.523 1.00 78.81 237 GLY A N 1
ATOM 1940 C CA . GLY A 1 237 ? 26.144 0.245 -3.262 1.00 78.81 237 GLY A CA 1
ATOM 1941 C C . GLY A 1 237 ? 24.815 -0.039 -2.550 1.00 78.81 237 GLY A C 1
ATOM 1942 O O . GLY A 1 237 ? 24.817 -0.573 -1.445 1.00 78.81 237 GLY A O 1
ATOM 1943 N N . SER A 1 238 ? 23.676 0.306 -3.157 1.00 87.56 238 SER A N 1
ATOM 1944 C CA . SER A 1 238 ? 22.361 -0.045 -2.620 1.00 87.56 238 SER A CA 1
ATOM 1945 C C . SER A 1 238 ? 21.944 -1.476 -2.970 1.00 87.56 238 SER A C 1
ATOM 1947 O O . SER A 1 238 ? 22.381 -2.047 -3.971 1.00 87.56 238 SER A O 1
ATOM 1949 N N . ARG A 1 239 ? 21.003 -2.041 -2.203 1.00 82.62 239 ARG A N 1
ATOM 1950 C CA . ARG A 1 239 ? 20.448 -3.374 -2.493 1.00 82.62 239 ARG A CA 1
ATOM 1951 C C . ARG A 1 239 ? 19.786 -3.445 -3.872 1.00 82.62 239 ARG A C 1
ATOM 1953 O O . ARG A 1 239 ? 19.835 -4.479 -4.530 1.00 82.62 239 ARG A O 1
ATOM 1960 N N . THR A 1 240 ? 19.183 -2.349 -4.325 1.00 85.62 240 THR A N 1
ATOM 1961 C CA . THR A 1 240 ? 18.617 -2.233 -5.675 1.00 85.62 240 THR A CA 1
ATOM 1962 C C . THR A 1 240 ? 19.697 -2.314 -6.744 1.00 85.62 240 THR A C 1
ATOM 1964 O O . THR A 1 240 ? 19.524 -3.026 -7.731 1.00 85.62 240 THR A O 1
ATOM 1967 N N . ARG A 1 241 ? 20.827 -1.630 -6.533 1.00 87.50 241 ARG A N 1
ATOM 1968 C CA . ARG A 1 241 ? 21.969 -1.660 -7.448 1.00 87.50 241 ARG A CA 1
ATOM 1969 C C . ARG A 1 241 ? 22.521 -3.072 -7.611 1.00 87.50 241 ARG A C 1
ATOM 1971 O O . ARG A 1 241 ? 22.703 -3.507 -8.740 1.00 87.50 241 ARG A O 1
ATOM 1978 N N . GLU A 1 242 ? 22.682 -3.809 -6.513 1.00 86.62 242 GLU A N 1
ATOM 1979 C CA . GLU A 1 242 ? 23.111 -5.216 -6.545 1.00 86.62 242 GLU A CA 1
ATOM 1980 C C . GLU A 1 242 ? 22.163 -6.098 -7.373 1.00 86.62 242 GLU A C 1
ATOM 1982 O O . GLU A 1 242 ? 22.605 -6.976 -8.110 1.00 86.62 242 GLU A O 1
ATOM 1987 N N . VAL A 1 243 ? 20.848 -5.863 -7.278 1.00 86.50 243 VAL A N 1
ATOM 1988 C CA . VAL A 1 243 ? 19.851 -6.607 -8.065 1.00 86.50 243 VAL A CA 1
ATOM 1989 C C . VAL A 1 243 ? 19.975 -6.282 -9.551 1.00 86.50 243 VAL A C 1
ATOM 1991 O O . VAL A 1 243 ? 19.925 -7.201 -10.364 1.00 86.50 243 VAL A O 1
ATOM 1994 N N . VAL A 1 244 ? 20.167 -5.016 -9.925 1.00 88.12 244 VAL A N 1
ATOM 1995 C CA . VAL A 1 244 ? 20.341 -4.626 -11.335 1.00 88.12 244 VAL A CA 1
ATOM 1996 C C . VAL A 1 244 ? 21.660 -5.159 -11.896 1.00 88.12 244 VAL A C 1
ATOM 1998 O O . VAL A 1 244 ? 21.672 -5.733 -12.981 1.00 88.12 244 VAL A O 1
ATOM 2001 N N . GLU A 1 245 ? 22.754 -5.038 -11.146 1.00 88.38 245 GLU A N 1
ATOM 2002 C CA . GLU A 1 245 ? 24.085 -5.508 -11.553 1.00 88.38 245 GLU A CA 1
ATOM 2003 C C . GLU A 1 245 ? 24.219 -7.037 -11.559 1.00 88.38 245 GLU A C 1
ATOM 2005 O O . GLU A 1 245 ? 25.133 -7.566 -12.188 1.00 88.38 245 GLU A O 1
ATOM 2010 N N . SER A 1 246 ? 23.292 -7.768 -10.928 1.00 88.94 246 SER A N 1
ATOM 2011 C CA . SER A 1 246 ? 23.238 -9.233 -11.033 1.00 88.94 246 SER A CA 1
ATOM 2012 C C . SER A 1 246 ? 22.931 -9.729 -12.451 1.00 88.94 246 SER A C 1
ATOM 2014 O O . SER A 1 246 ? 23.190 -10.891 -12.774 1.00 88.94 246 SER A O 1
ATOM 2016 N N . PHE A 1 247 ? 22.405 -8.854 -13.313 1.00 88.25 247 PHE A N 1
ATOM 2017 C CA . PHE A 1 247 ? 22.148 -9.143 -14.715 1.00 88.25 247 PHE A CA 1
ATOM 2018 C C . PHE A 1 247 ? 23.288 -8.614 -15.597 1.00 88.25 247 PHE A C 1
ATOM 2020 O O . PHE A 1 247 ? 23.691 -7.459 -15.456 1.00 88.25 247 PHE A O 1
ATOM 2027 N N . PRO A 1 248 ? 23.769 -9.401 -16.578 1.00 86.00 248 PRO A N 1
ATOM 2028 C CA . PRO A 1 248 ? 24.708 -8.897 -17.574 1.00 86.00 248 PRO A CA 1
ATOM 2029 C C . PRO A 1 248 ? 24.117 -7.692 -18.333 1.00 86.00 248 PRO A C 1
ATOM 2031 O O . PRO A 1 248 ? 22.984 -7.821 -18.819 1.00 86.00 248 PRO A O 1
ATOM 2034 N N . PRO A 1 249 ? 24.862 -6.574 -18.496 1.00 79.88 249 PRO A N 1
ATOM 2035 C CA . PRO A 1 249 ? 24.376 -5.319 -19.078 1.00 79.88 249 PRO A CA 1
ATOM 2036 C C . PRO A 1 249 ? 24.187 -5.445 -20.594 1.00 79.88 249 PRO A C 1
ATOM 2038 O O . PRO A 1 249 ? 24.998 -5.001 -21.402 1.00 79.88 249 PRO A O 1
ATOM 2041 N N . THR A 1 250 ? 23.106 -6.110 -20.974 1.00 82.88 250 THR A N 1
ATOM 2042 C CA . THR A 1 250 ? 22.731 -6.445 -22.350 1.00 82.88 250 THR A CA 1
ATOM 2043 C C . THR A 1 250 ? 21.253 -6.128 -22.535 1.00 82.88 250 THR A C 1
ATOM 2045 O O . THR A 1 250 ? 20.476 -6.259 -21.585 1.00 82.88 250 THR A O 1
ATOM 2048 N N . GLY A 1 251 ? 20.837 -5.742 -23.746 1.00 82.44 251 GLY A N 1
ATOM 2049 C CA . GLY A 1 251 ? 19.443 -5.378 -24.007 1.00 82.44 251 GLY A CA 1
ATOM 2050 C C . GLY A 1 251 ? 18.454 -6.498 -23.675 1.00 82.44 251 GLY A C 1
ATOM 2051 O O . GLY A 1 251 ? 17.422 -6.246 -23.063 1.00 82.44 251 GLY A O 1
ATOM 2052 N N . ALA A 1 252 ? 18.822 -7.754 -23.946 1.00 87.19 252 ALA A N 1
ATOM 2053 C CA . ALA A 1 252 ? 18.003 -8.932 -23.635 1.00 87.19 252 ALA A CA 1
ATOM 2054 C C . ALA A 1 252 ? 17.755 -9.159 -22.129 1.00 87.19 252 ALA A C 1
ATOM 2056 O O . ALA A 1 252 ? 16.816 -9.859 -21.752 1.00 87.19 252 ALA A O 1
ATOM 2057 N N . ASN A 1 253 ? 18.600 -8.600 -21.257 1.00 89.25 253 ASN A N 1
ATOM 2058 C CA . ASN A 1 253 ? 18.453 -8.720 -19.806 1.00 89.25 253 ASN A CA 1
ATOM 2059 C C . ASN A 1 253 ? 17.846 -7.472 -19.157 1.00 89.25 253 ASN A C 1
ATOM 2061 O O . ASN A 1 253 ? 17.517 -7.519 -17.973 1.00 89.25 253 ASN A O 1
ATOM 2065 N N . TYR A 1 254 ? 17.665 -6.381 -19.905 1.00 90.44 254 TYR A N 1
ATOM 2066 C CA . TYR A 1 254 ? 17.007 -5.173 -19.404 1.00 90.44 254 TYR A CA 1
ATOM 2067 C C . TYR A 1 254 ? 15.596 -5.464 -18.906 1.00 90.44 254 TYR A C 1
ATOM 2069 O O . TYR A 1 254 ? 15.250 -5.096 -17.784 1.00 90.44 254 TYR A O 1
ATOM 2077 N N . GLU A 1 255 ? 14.806 -6.172 -19.711 1.00 89.38 255 GLU A N 1
ATOM 2078 C CA . GLU A 1 255 ? 13.428 -6.518 -19.361 1.00 89.38 255 GLU A CA 1
ATOM 2079 C C . GLU A 1 255 ? 13.386 -7.349 -18.074 1.00 89.38 255 GLU A C 1
ATOM 2081 O O . GLU A 1 255 ? 12.667 -7.001 -17.142 1.00 89.38 255 GLU A O 1
ATOM 2086 N N . LYS A 1 256 ? 14.274 -8.344 -17.949 1.00 89.81 256 LYS A N 1
ATOM 2087 C CA . LYS A 1 256 ? 14.400 -9.181 -16.743 1.00 89.81 256 LYS A CA 1
ATOM 2088 C C . LYS A 1 256 ? 14.804 -8.382 -15.501 1.00 89.81 256 LYS A C 1
ATOM 2090 O O . LYS A 1 256 ? 14.309 -8.650 -14.406 1.00 89.81 256 LYS A O 1
ATOM 2095 N N . ALA A 1 257 ? 15.695 -7.402 -15.651 1.00 89.88 257 ALA A N 1
ATOM 2096 C CA . ALA A 1 257 ? 16.105 -6.533 -14.552 1.00 89.88 257 ALA A CA 1
ATOM 2097 C C . ALA A 1 257 ? 14.940 -5.650 -14.075 1.00 89.88 257 ALA A C 1
ATOM 2099 O O . ALA A 1 257 ? 14.699 -5.548 -12.872 1.00 89.88 257 ALA A O 1
ATOM 2100 N N . ILE A 1 258 ? 14.172 -5.070 -15.004 1.00 90.69 258 ILE A N 1
ATOM 2101 C CA . ILE A 1 258 ? 12.978 -4.272 -14.691 1.00 90.69 258 ILE A CA 1
ATOM 2102 C C . ILE A 1 258 ? 11.884 -5.125 -14.053 1.00 90.69 258 ILE A C 1
ATOM 2104 O O . ILE A 1 258 ? 11.305 -4.711 -13.052 1.00 90.69 258 ILE A O 1
ATOM 2108 N N . GLU A 1 259 ? 11.618 -6.317 -14.582 1.00 90.06 259 GLU A N 1
ATOM 2109 C CA . GLU A 1 259 ? 10.661 -7.257 -13.997 1.00 90.06 259 GLU A CA 1
ATOM 2110 C C . GLU A 1 259 ? 11.056 -7.646 -12.572 1.00 90.06 259 GLU A C 1
ATOM 2112 O O . GLU A 1 259 ? 10.211 -7.639 -11.682 1.00 90.06 259 GLU A O 1
ATOM 2117 N N . SER A 1 260 ? 12.341 -7.912 -12.318 1.00 88.38 260 SER A N 1
ATOM 2118 C CA . SER A 1 26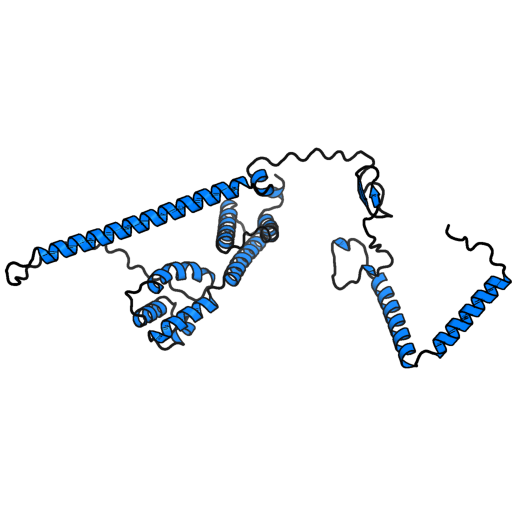0 ? 12.852 -8.207 -10.974 1.00 88.38 260 SER A CA 1
ATOM 2119 C C . SER A 1 260 ? 12.661 -7.031 -10.009 1.00 88.38 260 SER A C 1
ATOM 2121 O O . SER A 1 260 ? 12.309 -7.238 -8.846 1.00 88.38 260 SER A O 1
ATOM 2123 N N . LEU A 1 261 ? 12.847 -5.792 -10.477 1.00 88.88 261 LEU A N 1
ATOM 2124 C CA . LEU A 1 261 ? 12.580 -4.594 -9.678 1.00 88.88 261 LEU A CA 1
ATOM 2125 C C . LEU A 1 261 ? 11.085 -4.425 -9.398 1.00 88.88 261 LEU A C 1
ATOM 2127 O O . LEU A 1 261 ? 10.707 -4.269 -8.238 1.00 88.88 261 LEU A O 1
ATOM 2131 N N . LYS A 1 262 ? 10.230 -4.538 -10.418 1.00 87.19 262 LYS A N 1
ATOM 2132 C CA . LYS A 1 262 ? 8.773 -4.473 -10.248 1.00 87.19 262 LYS A CA 1
ATOM 2133 C C . LYS A 1 262 ? 8.272 -5.555 -9.296 1.00 87.19 262 LYS A C 1
ATOM 2135 O O . LYS A 1 262 ? 7.601 -5.262 -8.318 1.00 87.19 262 LYS A O 1
ATOM 2140 N N . ALA A 1 263 ? 8.706 -6.798 -9.480 1.00 86.62 263 ALA A N 1
ATOM 2141 C CA . ALA A 1 263 ? 8.335 -7.910 -8.610 1.00 86.62 263 ALA A CA 1
ATOM 2142 C C . ALA A 1 263 ? 8.747 -7.705 -7.141 1.00 86.62 263 ALA A C 1
ATOM 2144 O O . ALA A 1 263 ? 8.188 -8.350 -6.253 1.00 86.62 263 ALA A O 1
ATOM 2145 N N . ARG A 1 264 ? 9.732 -6.843 -6.862 1.00 83.19 264 ARG A N 1
ATOM 2146 C CA . ARG A 1 264 ? 10.192 -6.528 -5.503 1.00 83.19 264 ARG A CA 1
ATOM 2147 C C . ARG A 1 264 ? 9.512 -5.296 -4.913 1.00 83.19 264 ARG A C 1
ATOM 2149 O O . ARG A 1 264 ? 9.175 -5.339 -3.732 1.00 83.19 264 ARG A O 1
ATOM 2156 N N . PHE A 1 265 ? 9.326 -4.242 -5.704 1.00 81.62 265 PHE A N 1
ATOM 2157 C CA . PHE A 1 265 ? 8.943 -2.912 -5.219 1.00 81.62 265 PHE A CA 1
ATOM 2158 C C . PHE A 1 265 ? 7.561 -2.446 -5.689 1.00 81.62 265 PHE A C 1
ATOM 2160 O O . PHE A 1 265 ? 6.917 -1.677 -4.984 1.00 81.62 265 PHE A O 1
ATOM 2167 N N . ASP A 1 266 ? 7.064 -2.971 -6.806 1.00 80.00 266 ASP A N 1
ATOM 2168 C CA . ASP A 1 266 ? 5.746 -2.670 -7.381 1.00 80.00 266 ASP A CA 1
ATOM 2169 C C . ASP A 1 266 ? 4.646 -3.537 -6.752 1.00 80.00 266 ASP A C 1
ATOM 2171 O O . ASP A 1 266 ? 3.796 -4.116 -7.424 1.00 80.00 266 ASP A O 1
ATOM 2175 N N . LYS A 1 267 ? 4.712 -3.701 -5.427 1.00 79.50 267 LYS A N 1
ATOM 2176 C CA . LYS A 1 267 ? 3.687 -4.402 -4.655 1.00 79.50 267 LYS A CA 1
ATOM 2177 C C . LYS A 1 267 ? 2.849 -3.369 -3.942 1.00 79.50 267 LYS A C 1
ATOM 2179 O O . LYS A 1 267 ? 3.267 -2.848 -2.906 1.00 79.50 267 LYS A O 1
ATOM 2184 N N . GLU A 1 268 ? 1.662 -3.130 -4.479 1.00 71.69 268 GLU A N 1
ATOM 2185 C CA . GLU A 1 268 ? 0.660 -2.266 -3.859 1.00 71.69 268 GLU A CA 1
ATOM 2186 C C . GLU A 1 268 ? 0.471 -2.652 -2.383 1.00 71.69 268 GLU A C 1
ATOM 2188 O O . GLU A 1 268 ? 0.608 -1.795 -1.519 1.00 71.69 268 GLU A O 1
ATOM 2193 N N . ASP A 1 269 ? 0.374 -3.946 -2.056 1.00 69.62 269 ASP A N 1
ATOM 2194 C CA . ASP A 1 269 ? 0.273 -4.442 -0.671 1.00 69.62 269 ASP A CA 1
ATOM 2195 C C . ASP A 1 269 ? 1.417 -3.987 0.260 1.00 69.62 269 ASP A C 1
ATOM 2197 O O . ASP A 1 269 ? 1.199 -3.707 1.444 1.00 69.62 269 ASP A O 1
ATOM 2201 N N . LEU A 1 270 ? 2.656 -3.900 -0.246 1.00 74.75 270 LEU A N 1
ATOM 2202 C CA . LEU A 1 270 ? 3.793 -3.419 0.546 1.00 74.75 270 LEU A CA 1
ATOM 2203 C C . LEU A 1 270 ? 3.715 -1.910 0.763 1.00 74.75 270 LEU A C 1
ATOM 2205 O O . LEU A 1 270 ? 3.969 -1.459 1.880 1.00 74.75 270 LEU A O 1
ATOM 2209 N N . LEU A 1 271 ? 3.355 -1.154 -0.277 1.00 73.75 271 LEU A N 1
ATOM 2210 C CA . LEU A 1 271 ? 3.135 0.293 -0.213 1.00 73.75 271 LEU A CA 1
ATOM 2211 C C . LEU A 1 271 ? 2.028 0.631 0.789 1.00 73.75 271 LEU A C 1
ATOM 2213 O O . LEU A 1 271 ? 2.236 1.462 1.671 1.00 73.75 271 LEU A O 1
ATOM 2217 N N . VAL A 1 272 ? 0.905 -0.090 0.742 1.00 78.81 272 VAL A N 1
ATOM 2218 C CA . VAL A 1 272 ? -0.175 0.010 1.733 1.00 78.81 272 VAL A CA 1
ATOM 2219 C C . VAL A 1 272 ? 0.362 -0.233 3.138 1.00 78.81 272 VAL A C 1
ATOM 2221 O O . VAL A 1 272 ? 0.143 0.577 4.038 1.00 78.81 272 VAL A O 1
ATOM 2224 N N . GLY A 1 273 ? 1.131 -1.308 3.329 1.00 78.56 273 GLY A N 1
ATOM 2225 C CA . GLY A 1 273 ? 1.745 -1.613 4.616 1.00 78.56 273 GLY A CA 1
ATOM 2226 C C . GLY A 1 273 ? 2.685 -0.515 5.125 1.00 78.56 273 GLY A C 1
ATOM 2227 O O . GLY A 1 273 ? 2.769 -0.311 6.333 1.00 78.56 273 GLY A O 1
ATOM 2228 N N . VAL A 1 274 ? 3.394 0.195 4.243 1.00 82.75 274 VAL A N 1
ATOM 2229 C CA . VAL A 1 274 ? 4.255 1.320 4.632 1.00 82.75 274 VAL A CA 1
ATOM 2230 C C . VAL A 1 274 ? 3.422 2.497 5.128 1.00 82.75 274 VAL A C 1
ATOM 2232 O O . VAL A 1 274 ? 3.629 2.930 6.258 1.00 82.75 274 VAL A O 1
ATOM 2235 N N . TYR A 1 275 ? 2.436 2.952 4.356 1.00 81.62 275 TYR A N 1
ATOM 2236 C CA . TYR A 1 275 ? 1.594 4.082 4.761 1.00 81.62 275 TYR A CA 1
ATOM 2237 C C . TYR A 1 275 ? 0.770 3.783 6.018 1.00 81.62 275 TYR A C 1
ATOM 2239 O O . TYR A 1 275 ? 0.628 4.651 6.875 1.00 81.62 275 TYR A O 1
ATOM 2247 N N . VAL A 1 276 ? 0.291 2.546 6.191 1.00 84.00 276 VAL A N 1
ATOM 2248 C CA . VAL A 1 276 ? -0.368 2.119 7.437 1.00 84.00 276 VAL A CA 1
ATOM 2249 C C . VAL A 1 276 ? 0.605 2.160 8.617 1.00 84.00 276 VAL A C 1
ATOM 2251 O O . VAL A 1 276 ? 0.232 2.614 9.695 1.00 84.00 276 VAL A O 1
ATOM 2254 N N . ARG A 1 277 ? 1.862 1.729 8.444 1.00 84.94 277 ARG A N 1
ATOM 2255 C CA . ARG A 1 277 ? 2.876 1.830 9.509 1.00 84.94 277 ARG A CA 1
ATOM 2256 C C . ARG A 1 277 ? 3.217 3.278 9.848 1.00 84.94 277 ARG A C 1
ATOM 2258 O O . ARG A 1 277 ? 3.350 3.578 11.027 1.00 84.94 277 ARG A O 1
ATOM 2265 N N . GLU A 1 278 ? 3.330 4.160 8.861 1.00 85.12 278 GLU A N 1
ATOM 2266 C CA . GLU A 1 278 ? 3.555 5.592 9.099 1.00 85.12 278 GLU A CA 1
ATOM 2267 C C . GLU A 1 278 ? 2.364 6.251 9.809 1.00 85.12 278 GLU A C 1
ATOM 2269 O O . GLU A 1 278 ? 2.558 7.056 10.720 1.00 85.12 278 GLU A O 1
ATOM 2274 N N . LEU A 1 279 ? 1.134 5.846 9.481 1.00 85.00 279 LEU A N 1
ATOM 2275 C CA . LEU A 1 279 ? -0.064 6.269 10.205 1.00 85.00 279 LEU A CA 1
ATOM 2276 C C . LEU A 1 279 ? -0.055 5.774 11.661 1.00 85.00 279 LEU A C 1
ATOM 2278 O O . LEU A 1 279 ? -0.321 6.550 12.573 1.00 85.00 279 LEU A O 1
ATOM 2282 N N . LEU A 1 280 ? 0.300 4.509 11.903 1.00 84.88 280 LEU A N 1
ATOM 2283 C CA . LEU A 1 280 ? 0.418 3.956 13.258 1.00 84.88 280 LEU A CA 1
ATOM 2284 C C . LEU A 1 280 ? 1.513 4.645 14.077 1.00 84.88 280 LEU A C 1
ATOM 2286 O O . LEU A 1 280 ? 1.299 4.939 15.250 1.00 84.88 280 LEU A O 1
ATOM 2290 N N . LYS A 1 281 ? 2.667 4.938 13.467 1.00 86.69 281 LYS A N 1
ATOM 2291 C CA . LYS A 1 281 ? 3.728 5.723 14.112 1.00 86.69 281 LYS A CA 1
ATOM 2292 C C . LYS A 1 281 ? 3.222 7.104 14.508 1.00 86.69 281 LYS A C 1
ATOM 2294 O O . LYS A 1 281 ? 3.463 7.522 15.631 1.00 86.69 281 LYS A O 1
ATOM 2299 N N . LEU A 1 282 ? 2.488 7.776 13.618 1.00 85.25 282 LEU A N 1
ATOM 2300 C CA . LEU A 1 282 ? 1.900 9.082 13.907 1.00 85.25 282 LEU A CA 1
ATOM 2301 C C . LEU A 1 282 ? 0.944 9.023 15.109 1.00 85.25 282 LEU A C 1
ATOM 2303 O O . LEU A 1 282 ? 1.009 9.894 15.969 1.00 85.25 282 LEU A O 1
ATOM 2307 N N . ILE A 1 283 ? 0.108 7.983 15.207 1.00 84.31 283 ILE A N 1
ATOM 2308 C CA . ILE A 1 283 ? -0.795 7.770 16.353 1.00 84.31 283 ILE A CA 1
ATOM 2309 C C . ILE A 1 283 ? -0.003 7.607 17.654 1.00 84.31 283 ILE A C 1
ATOM 2311 O O . ILE A 1 283 ? -0.321 8.257 18.648 1.00 84.31 283 ILE A O 1
ATOM 2315 N N . ILE A 1 284 ? 1.037 6.768 17.651 1.00 83.75 284 ILE A N 1
ATOM 2316 C CA . ILE A 1 284 ? 1.883 6.535 18.832 1.00 83.75 284 ILE A CA 1
ATOM 2317 C C . ILE A 1 284 ? 2.563 7.839 19.264 1.00 83.75 284 ILE A C 1
ATOM 2319 O O . ILE A 1 284 ? 2.480 8.206 20.431 1.00 83.75 284 ILE A O 1
ATOM 2323 N N . SER A 1 285 ? 3.141 8.585 18.321 1.00 83.56 285 SER A N 1
ATOM 2324 C CA . SER A 1 285 ? 3.751 9.893 18.576 1.00 83.56 285 SER A CA 1
ATOM 2325 C C . SER A 1 285 ? 2.786 10.885 19.241 1.00 83.56 285 SER A C 1
ATOM 2327 O O . SER A 1 285 ? 3.168 11.605 20.164 1.00 83.56 285 SER A O 1
ATOM 2329 N N . VAL A 1 286 ? 1.520 10.921 18.807 1.00 79.25 286 VAL A N 1
ATOM 2330 C CA . VAL A 1 286 ? 0.489 11.768 19.432 1.00 79.25 286 VAL A CA 1
ATOM 2331 C C . VAL A 1 286 ? 0.180 11.304 20.859 1.00 79.25 286 VAL A C 1
ATOM 2333 O O . VAL A 1 286 ? 0.068 12.133 21.761 1.00 79.25 286 VAL A O 1
ATOM 2336 N N . GLN A 1 287 ? 0.075 9.992 21.089 1.00 75.06 287 GLN A N 1
ATOM 2337 C CA . GLN A 1 287 ? -0.183 9.426 22.419 1.00 75.06 287 GLN A CA 1
ATOM 2338 C C . GLN A 1 287 ? 0.984 9.636 23.397 1.00 75.06 287 GLN A C 1
ATOM 2340 O O . GLN A 1 287 ? 0.763 9.789 24.599 1.00 75.06 287 GLN A O 1
ATOM 2345 N N . GLU A 1 288 ? 2.216 9.690 22.895 1.00 79.62 288 GLU A N 1
ATOM 2346 C CA . GLU A 1 288 ? 3.430 9.951 23.677 1.00 79.62 288 GLU A CA 1
ATOM 2347 C C . GLU A 1 288 ? 3.658 11.449 23.984 1.00 79.62 288 GLU A C 1
ATOM 2349 O O . GLU A 1 288 ? 4.643 11.801 24.631 1.00 79.62 288 GLU A O 1
ATOM 2354 N N . ASN A 1 289 ? 2.715 12.331 23.619 1.00 67.12 289 ASN A N 1
ATOM 2355 C CA . ASN A 1 289 ? 2.786 13.792 23.779 1.00 67.12 289 ASN A CA 1
ATOM 2356 C C . ASN A 1 289 ? 3.947 14.459 23.014 1.00 67.12 289 ASN A C 1
ATOM 2358 O O . ASN A 1 289 ? 4.487 15.474 23.469 1.00 67.12 289 ASN A O 1
ATOM 2362 N N . GLU A 1 290 ? 4.336 13.948 21.839 1.00 70.62 290 GLU A N 1
ATOM 2363 C CA . GLU A 1 290 ? 5.154 14.758 20.931 1.00 70.62 290 GLU A CA 1
ATOM 2364 C C . GLU A 1 290 ? 4.370 16.018 20.518 1.00 70.62 290 GLU A C 1
ATOM 2366 O O . GLU A 1 290 ? 3.206 15.960 20.119 1.00 70.62 290 GLU A O 1
ATOM 2371 N N . ASN A 1 291 ? 5.006 17.189 20.629 1.00 63.16 291 ASN A N 1
ATOM 2372 C CA . ASN A 1 291 ? 4.371 18.467 20.307 1.00 63.16 291 ASN A CA 1
ATOM 2373 C C . ASN A 1 291 ? 4.174 18.608 18.789 1.00 63.16 291 ASN A C 1
ATOM 2375 O O . ASN A 1 291 ? 5.074 19.054 18.075 1.00 63.16 291 ASN A O 1
ATOM 2379 N N . PHE A 1 292 ? 2.977 18.290 18.299 1.00 68.00 292 PHE A N 1
ATOM 2380 C CA . PHE A 1 292 ? 2.548 18.616 16.940 1.00 68.00 292 PHE A CA 1
ATOM 2381 C C . PHE A 1 292 ? 1.739 19.910 16.926 1.00 68.00 292 PHE A C 1
ATOM 2383 O O . PHE A 1 292 ? 0.885 20.142 17.781 1.00 68.00 292 PHE A O 1
ATOM 2390 N N . SER A 1 293 ? 1.949 20.747 15.907 1.00 75.94 293 SER A N 1
ATOM 2391 C CA . SER A 1 293 ? 0.940 21.755 15.582 1.00 75.94 293 SER A CA 1
ATOM 2392 C C . SER A 1 293 ? -0.245 21.056 14.915 1.00 75.94 293 SER A C 1
ATOM 2394 O O . SER A 1 293 ? -0.048 20.162 14.087 1.00 75.94 293 SER A O 1
ATOM 2396 N N . MET A 1 294 ? -1.470 21.478 15.236 1.00 70.62 294 MET A N 1
ATOM 2397 C CA . MET A 1 294 ? -2.690 20.897 14.656 1.00 70.62 294 MET A CA 1
ATOM 2398 C C . MET A 1 294 ? -2.663 20.881 13.123 1.00 70.62 294 MET A C 1
ATOM 2400 O O . MET A 1 294 ? -3.064 19.900 12.508 1.00 70.62 294 MET A O 1
ATOM 2404 N N . THR A 1 295 ? -2.121 21.931 12.502 1.00 76.31 295 THR A N 1
ATOM 2405 C CA . THR A 1 295 ? -1.951 22.006 11.046 1.00 76.31 295 THR A CA 1
ATOM 2406 C C . THR A 1 295 ? -1.029 20.901 10.532 1.00 76.31 295 THR A C 1
ATOM 2408 O O . THR A 1 295 ? -1.408 20.164 9.632 1.00 76.31 295 THR A O 1
ATOM 2411 N N . SER A 1 296 ? 0.139 20.710 11.158 1.00 80.25 296 SER A N 1
ATOM 2412 C CA . SER A 1 296 ? 1.103 19.688 10.726 1.00 80.25 296 SER A CA 1
ATOM 2413 C C . SER A 1 296 ? 0.587 18.256 10.886 1.00 80.25 296 SER A C 1
ATOM 2415 O O . SER A 1 296 ? 0.947 17.380 10.101 1.00 80.25 296 SER A O 1
ATOM 2417 N N . LEU A 1 297 ? -0.255 18.018 11.895 1.00 81.38 297 LEU A N 1
ATOM 2418 C CA . LEU A 1 297 ? -0.884 16.726 12.133 1.00 81.38 297 LEU A CA 1
ATOM 2419 C C . LEU A 1 297 ? -1.921 16.422 11.045 1.00 81.38 297 LEU A C 1
ATOM 2421 O O . LEU A 1 297 ? -1.866 15.352 10.441 1.00 81.38 297 LEU A O 1
ATOM 2425 N N . CYS A 1 298 ? -2.810 17.379 10.757 1.00 78.00 298 CYS A N 1
ATOM 2426 C CA . CYS A 1 298 ? -3.797 17.265 9.685 1.00 78.00 298 CYS A CA 1
ATOM 2427 C C . CYS A 1 298 ? -3.133 17.086 8.314 1.00 78.00 298 CYS A C 1
ATOM 2429 O O . CYS A 1 298 ? -3.527 16.189 7.576 1.00 78.00 298 CYS A O 1
ATOM 2431 N N . ASP A 1 299 ? -2.086 17.859 8.006 1.00 83.06 299 ASP A N 1
ATOM 2432 C CA . ASP A 1 299 ? -1.360 17.765 6.733 1.00 83.06 299 ASP A CA 1
ATOM 2433 C C . ASP A 1 299 ? -0.730 16.373 6.535 1.00 83.06 299 ASP A C 1
ATOM 2435 O O . ASP A 1 299 ? -0.803 15.792 5.449 1.00 83.06 299 ASP A O 1
ATOM 2439 N N . LYS A 1 300 ? -0.130 15.800 7.591 1.00 83.69 300 LYS A N 1
ATOM 2440 C CA . LYS A 1 300 ? 0.449 14.444 7.554 1.00 83.69 300 LYS A CA 1
ATOM 2441 C C . LYS A 1 300 ? -0.622 13.368 7.398 1.00 83.69 300 LYS A C 1
ATOM 2443 O O . LYS A 1 300 ? -0.468 12.476 6.567 1.00 83.69 300 LYS A O 1
ATOM 2448 N N . LEU A 1 301 ? -1.707 13.466 8.166 1.00 83.19 301 LEU A N 1
ATOM 2449 C CA . LEU A 1 301 ? -2.861 12.571 8.065 1.00 83.19 301 LEU A CA 1
ATOM 2450 C C . LEU A 1 301 ? -3.451 12.577 6.657 1.00 83.19 301 LEU A C 1
ATOM 2452 O O . LEU A 1 301 ? -3.642 11.520 6.062 1.00 83.19 301 LEU A O 1
ATOM 2456 N N . GLU A 1 302 ? -3.703 13.762 6.110 1.00 82.81 302 GLU A N 1
ATOM 2457 C CA . GLU A 1 302 ? -4.276 13.917 4.779 1.00 82.81 302 GLU A CA 1
ATOM 2458 C C . GLU A 1 302 ? -3.331 13.376 3.701 1.00 82.81 302 GLU A C 1
ATOM 2460 O O . GLU A 1 302 ? -3.781 12.696 2.780 1.00 82.81 302 GLU A O 1
ATOM 2465 N N . SER A 1 303 ? -2.021 13.599 3.845 1.00 85.62 303 SER A N 1
ATOM 2466 C CA . SER A 1 303 ? -1.000 13.031 2.958 1.00 85.62 303 SER A CA 1
ATOM 2467 C C . SER A 1 303 ? -1.052 11.499 2.929 1.00 85.62 303 SER A C 1
ATOM 2469 O O . SER A 1 303 ? -1.138 10.901 1.852 1.00 85.62 303 SER A O 1
ATOM 2471 N N . TYR A 1 304 ? -1.077 10.847 4.097 1.00 84.06 304 TYR A N 1
ATOM 2472 C CA . TYR A 1 304 ? -1.133 9.384 4.185 1.00 84.06 304 TYR A CA 1
ATOM 2473 C C . TYR A 1 304 ? -2.465 8.822 3.685 1.00 84.06 304 TYR A C 1
ATOM 2475 O O . TYR A 1 304 ? -2.473 7.826 2.962 1.00 84.06 304 TYR A O 1
ATOM 2483 N N . LEU A 1 305 ? -3.588 9.474 3.999 1.00 83.00 305 LEU A N 1
ATOM 2484 C CA . LEU A 1 305 ? -4.906 9.063 3.513 1.00 83.00 305 LEU A CA 1
ATOM 2485 C C . LEU A 1 305 ? -5.020 9.193 1.991 1.00 83.00 305 LEU A C 1
ATOM 2487 O O . LEU A 1 305 ? -5.529 8.281 1.345 1.00 83.00 305 LEU A O 1
ATOM 2491 N N . ARG A 1 306 ? -4.488 10.267 1.400 1.00 83.81 306 ARG A N 1
ATOM 2492 C CA . ARG A 1 306 ? -4.474 10.468 -0.057 1.00 83.81 306 ARG A CA 1
ATOM 2493 C C . ARG A 1 306 ? -3.583 9.446 -0.771 1.00 83.81 306 ARG A C 1
ATOM 2495 O O . ARG A 1 306 ? -3.924 8.978 -1.860 1.00 83.81 306 ARG A O 1
ATOM 2502 N N . ALA A 1 307 ? -2.463 9.061 -0.157 1.00 80.88 307 ALA A N 1
ATOM 2503 C CA . ALA A 1 307 ? -1.613 7.988 -0.667 1.00 80.88 307 ALA A CA 1
ATOM 2504 C C . ALA A 1 307 ? -2.332 6.628 -0.626 1.00 80.88 307 ALA A C 1
ATOM 2506 O O . ALA A 1 307 ? -2.353 5.913 -1.626 1.00 80.88 307 ALA A O 1
ATOM 2507 N N . LEU A 1 308 ? -2.994 6.304 0.489 1.00 80.81 308 LEU A N 1
ATOM 2508 C CA . LEU A 1 308 ? -3.803 5.089 0.637 1.00 80.81 308 LEU A CA 1
ATOM 2509 C C . LEU A 1 308 ? -5.005 5.058 -0.325 1.00 80.81 308 LEU A C 1
ATOM 2511 O O . LEU A 1 308 ? -5.343 3.994 -0.842 1.00 80.81 308 LEU A O 1
ATOM 2515 N N . GLU A 1 309 ? -5.621 6.208 -0.610 1.00 81.19 309 GLU A N 1
ATOM 2516 C CA . GLU A 1 309 ? -6.686 6.348 -1.613 1.00 81.19 309 GLU A CA 1
ATOM 2517 C C . GLU A 1 309 ? -6.190 6.031 -3.022 1.00 81.19 309 GLU A C 1
ATOM 2519 O O . GLU A 1 309 ? -6.816 5.253 -3.740 1.00 81.19 309 GLU A O 1
ATOM 2524 N N . THR A 1 310 ? -5.027 6.570 -3.391 1.00 79.50 310 THR A N 1
ATOM 2525 C CA . THR A 1 310 ? -4.398 6.321 -4.697 1.00 79.50 310 THR A CA 1
ATOM 2526 C C . THR A 1 310 ? -4.062 4.838 -4.893 1.00 79.50 310 THR A C 1
ATOM 2528 O O . THR A 1 310 ? -4.117 4.339 -6.012 1.00 79.50 310 THR A O 1
ATOM 2531 N N . LEU A 1 311 ? -3.772 4.120 -3.803 1.00 73.50 311 LEU A N 1
ATOM 2532 C CA . LEU A 1 311 ? -3.496 2.678 -3.784 1.00 73.50 311 LEU A CA 1
ATOM 2533 C C . LEU A 1 311 ? -4.764 1.803 -3.679 1.00 73.50 311 LEU A C 1
ATOM 2535 O O . LEU A 1 311 ? -4.660 0.595 -3.493 1.00 73.50 311 LEU A O 1
ATOM 2539 N N . GLY A 1 312 ? -5.969 2.382 -3.742 1.00 68.69 312 GLY A N 1
ATOM 2540 C CA . GLY A 1 312 ? -7.233 1.631 -3.714 1.00 68.69 312 GLY A CA 1
ATOM 2541 C C . GLY A 1 312 ? -7.669 1.126 -2.329 1.00 68.69 312 GLY A C 1
ATOM 2542 O O . GLY A 1 312 ? -8.632 0.361 -2.217 1.00 68.69 312 GLY A O 1
ATOM 2543 N N . VAL A 1 313 ? -7.010 1.574 -1.254 1.00 66.25 313 VAL A N 1
ATOM 2544 C CA . VAL A 1 313 ? -7.291 1.158 0.134 1.00 66.25 313 VAL A CA 1
ATOM 2545 C C . VAL A 1 313 ? -8.488 1.896 0.727 1.00 66.25 313 VAL A C 1
ATOM 2547 O O . VAL A 1 313 ? -8.950 1.543 1.797 1.00 66.25 313 VAL A O 1
ATOM 2550 N N . THR A 1 314 ? -9.071 2.886 0.059 1.00 58.84 314 THR A N 1
ATOM 2551 C CA . THR A 1 314 ? -10.250 3.624 0.557 1.00 58.84 314 THR A CA 1
ATOM 2552 C C . THR A 1 314 ? -11.587 2.990 0.161 1.00 58.84 314 THR A C 1
ATOM 2554 O O . THR A 1 314 ? -12.614 3.660 0.080 1.00 58.84 314 THR A O 1
ATOM 2557 N N . THR A 1 315 ? -11.617 1.674 -0.059 1.00 59.50 315 THR A N 1
ATOM 2558 C CA . THR A 1 315 ? -12.876 0.930 -0.198 1.00 59.50 315 THR A CA 1
ATOM 2559 C C . THR A 1 315 ? -13.676 0.963 1.112 1.00 59.50 315 THR A C 1
ATOM 2561 O O . THR A 1 315 ? -13.095 0.967 2.197 1.00 59.50 315 THR A O 1
ATOM 2564 N N . ASP A 1 316 ? -15.015 0.914 1.033 1.00 60.56 316 ASP A N 1
ATOM 2565 C CA . ASP A 1 316 ? -15.930 0.977 2.197 1.00 60.56 316 ASP A CA 1
ATOM 2566 C C . ASP A 1 316 ? -15.563 -0.001 3.340 1.00 60.56 316 ASP A C 1
ATOM 2568 O O . ASP A 1 316 ? -15.869 0.245 4.503 1.00 60.56 316 ASP A O 1
ATOM 2572 N N . LYS A 1 317 ? -14.873 -1.107 3.024 1.00 60.00 317 LYS A N 1
ATOM 2573 C CA . LYS A 1 317 ? -14.399 -2.117 3.989 1.00 60.00 317 LYS A CA 1
ATOM 2574 C C . LYS A 1 317 ? -13.140 -1.715 4.764 1.00 60.00 317 LYS A C 1
ATOM 2576 O O . LYS A 1 317 ? -12.925 -2.198 5.868 1.00 60.00 317 LYS A O 1
ATOM 2581 N N . CYS A 1 318 ? -12.296 -0.870 4.190 1.00 65.62 318 CYS A N 1
ATOM 2582 C CA . CYS A 1 318 ? -11.079 -0.383 4.830 1.00 65.62 318 CYS A CA 1
ATOM 2583 C C . CYS A 1 318 ? -11.339 0.910 5.609 1.00 65.62 318 CYS A C 1
ATOM 2585 O O . CYS A 1 318 ? -10.662 1.168 6.601 1.00 65.62 318 CYS A O 1
ATOM 2587 N N . ALA A 1 319 ? -12.376 1.673 5.239 1.00 71.69 319 ALA A N 1
ATOM 2588 C CA . ALA A 1 319 ? -12.830 2.840 5.995 1.00 71.69 319 ALA A CA 1
ATOM 2589 C C . ALA A 1 319 ? -13.142 2.502 7.465 1.00 71.69 319 ALA A C 1
ATOM 2591 O O . ALA A 1 319 ? -12.798 3.276 8.353 1.00 71.69 319 ALA A O 1
ATOM 2592 N N . SER A 1 320 ? -13.701 1.318 7.748 1.00 72.50 320 SER A N 1
ATOM 2593 C CA . SER A 1 320 ? -13.954 0.859 9.123 1.00 72.50 320 SER A CA 1
ATOM 2594 C C . SER A 1 320 ? -12.688 0.582 9.942 1.00 72.50 320 SER A C 1
ATOM 2596 O O . SER A 1 320 ? -12.766 0.546 11.165 1.00 72.50 320 SER A O 1
ATOM 2598 N N . ILE A 1 321 ? -11.537 0.377 9.292 1.00 78.94 321 ILE A N 1
ATOM 2599 C CA . ILE A 1 321 ? -10.233 0.186 9.950 1.00 78.94 321 ILE A CA 1
ATOM 2600 C C . ILE A 1 321 ? -9.494 1.524 10.060 1.00 78.94 321 ILE A C 1
ATOM 2602 O O . ILE A 1 321 ? -8.890 1.816 11.088 1.00 78.94 321 ILE A O 1
ATOM 2606 N N . LEU A 1 322 ? -9.570 2.354 9.016 1.00 78.50 322 LEU A N 1
ATOM 2607 C CA . LEU A 1 322 ? -8.914 3.659 8.973 1.00 78.50 322 LEU A CA 1
ATOM 2608 C C . LEU A 1 322 ? -9.584 4.676 9.903 1.00 78.50 322 LEU A C 1
ATOM 2610 O O . LEU A 1 322 ? -8.888 5.499 10.485 1.00 78.50 322 LEU A O 1
ATOM 2614 N N . TYR A 1 323 ? -10.905 4.612 10.090 1.00 80.69 323 TYR A N 1
ATOM 2615 C CA . TYR A 1 323 ? -11.628 5.570 10.928 1.00 80.69 323 TYR A CA 1
ATOM 2616 C C . TYR A 1 323 ? -11.153 5.565 12.395 1.00 80.69 323 TYR A C 1
ATOM 2618 O O . TYR A 1 323 ? -10.733 6.624 12.856 1.00 80.69 323 TYR A O 1
ATOM 2626 N N . PRO A 1 324 ? -11.090 4.418 13.108 1.00 81.31 324 PRO A N 1
ATOM 2627 C CA . PRO A 1 324 ? -10.551 4.387 14.471 1.00 81.31 324 PRO A CA 1
ATOM 2628 C C . PRO A 1 324 ? -9.086 4.839 14.566 1.00 81.31 324 PRO A C 1
ATOM 2630 O O . PRO A 1 324 ? -8.682 5.428 15.566 1.00 81.31 324 PRO A O 1
ATOM 2633 N N . MET A 1 325 ? -8.281 4.575 13.530 1.00 82.44 325 MET A N 1
ATOM 2634 C CA . MET A 1 325 ? -6.879 5.007 13.472 1.00 82.44 325 MET A CA 1
ATOM 2635 C C . MET A 1 325 ? -6.770 6.532 13.371 1.00 82.44 325 MET A C 1
ATOM 2637 O O . MET A 1 325 ? -6.018 7.144 14.120 1.00 82.44 325 MET A O 1
ATOM 2641 N N . VAL A 1 326 ? -7.555 7.150 12.487 1.00 82.06 326 VAL A N 1
ATOM 2642 C CA . VAL A 1 326 ? -7.603 8.609 12.325 1.00 82.06 326 VAL A CA 1
ATOM 2643 C C . VAL A 1 326 ? -8.183 9.280 13.569 1.00 82.06 326 VAL A C 1
ATOM 2645 O O . VAL A 1 326 ? -7.637 10.278 14.019 1.00 82.06 326 VAL A O 1
ATOM 2648 N N . GLU A 1 327 ? -9.247 8.722 14.151 1.00 80.81 327 GLU A N 1
ATOM 2649 C CA . GLU A 1 327 ? -9.843 9.202 15.404 1.00 80.81 327 GLU A CA 1
ATOM 2650 C C . GLU A 1 327 ? -8.814 9.222 16.543 1.00 80.81 327 GLU A C 1
ATOM 2652 O O . GLU A 1 327 ? -8.705 10.210 17.263 1.00 80.81 327 GLU A O 1
ATOM 2657 N N . SER A 1 328 ? -7.981 8.181 16.632 1.00 80.50 328 SER A N 1
ATOM 2658 C CA . SER A 1 328 ? -6.921 8.063 17.642 1.00 80.50 328 SER A CA 1
ATOM 2659 C C . SER A 1 328 ? -5.780 9.076 17.480 1.00 80.50 328 SER A C 1
ATOM 2661 O O . SER A 1 328 ? -4.975 9.225 18.398 1.00 80.50 328 SER A O 1
ATOM 2663 N N . CYS A 1 329 ? -5.689 9.777 16.344 1.00 76.69 329 CYS A N 1
ATOM 2664 C CA . CYS A 1 329 ? -4.749 10.884 16.170 1.00 76.69 329 CYS A CA 1
ATOM 2665 C C . CYS A 1 329 ? -5.222 12.179 16.847 1.00 76.69 329 CYS A C 1
ATOM 2667 O O . CYS A 1 329 ? -4.437 13.118 16.937 1.00 76.69 329 CYS A O 1
ATOM 2669 N N . PHE A 1 330 ? -6.479 12.276 17.287 1.00 75.06 330 PHE A N 1
ATOM 2670 C CA . PHE A 1 330 ? -7.022 13.489 17.897 1.00 75.06 330 PHE A CA 1
ATOM 2671 C C . PHE A 1 330 ? -7.285 13.275 19.395 1.00 75.06 330 PHE A C 1
ATOM 2673 O O . PHE A 1 330 ? -7.831 12.241 19.780 1.00 75.06 330 PHE A O 1
ATOM 2680 N N . PRO A 1 331 ? -6.936 14.241 20.267 1.00 67.19 331 PRO A N 1
ATOM 2681 C CA . PRO A 1 331 ? -7.308 14.181 21.679 1.00 67.19 331 PRO A CA 1
ATOM 2682 C C . PRO A 1 331 ? -8.833 14.077 21.854 1.00 67.19 331 PRO A C 1
ATOM 2684 O O . PRO A 1 331 ? -9.580 14.720 21.116 1.00 67.19 331 PRO A O 1
ATOM 2687 N N . GLU A 1 332 ? -9.308 13.344 22.873 1.00 59.22 332 GLU A N 1
ATOM 2688 C CA . GLU A 1 332 ? -10.753 13.176 23.155 1.00 59.22 332 GLU A CA 1
ATOM 2689 C C . GLU A 1 332 ? -11.512 14.510 23.279 1.00 59.22 332 GLU A C 1
ATOM 2691 O O . GLU A 1 332 ? -12.707 14.582 22.990 1.00 59.22 332 GLU A O 1
ATOM 2696 N N . GLU A 1 333 ? -10.824 15.573 23.696 1.00 56.00 333 GLU A N 1
ATOM 2697 C CA . GLU A 1 333 ? -11.372 16.926 23.829 1.00 56.00 333 GLU A CA 1
ATOM 2698 C C . GLU A 1 333 ? -11.848 17.507 22.488 1.00 56.00 333 GLU A C 1
ATOM 2700 O O . GLU A 1 333 ? -12.800 18.282 22.459 1.00 56.00 333 GLU A O 1
ATOM 2705 N N . PHE A 1 334 ? -11.234 17.091 21.377 1.00 56.25 334 PHE A N 1
ATOM 2706 C CA . PHE A 1 334 ? -11.573 17.537 20.025 1.00 56.25 334 PHE A CA 1
ATOM 2707 C C . PHE A 1 334 ? -12.740 16.763 19.403 1.00 56.25 334 PHE A C 1
ATOM 2709 O O . PHE A 1 334 ? -13.430 17.294 18.540 1.00 56.25 334 PHE A O 1
ATOM 2716 N N . LEU A 1 335 ? -12.975 15.523 19.839 1.00 55.53 335 LEU A N 1
ATOM 2717 C CA . LEU A 1 335 ? -14.035 14.652 19.312 1.00 55.53 335 LEU A CA 1
ATOM 2718 C C . LEU A 1 335 ? -15.393 14.877 20.001 1.00 55.53 335 LEU A C 1
ATOM 2720 O O . LEU A 1 335 ? -16.412 14.354 19.552 1.00 55.53 335 LEU A O 1
ATOM 2724 N N . ARG A 1 336 ? -15.410 15.628 21.112 1.00 49.97 336 ARG A N 1
ATOM 2725 C CA . ARG A 1 336 ? -16.613 15.956 21.902 1.00 49.97 336 ARG A CA 1
ATOM 2726 C C . ARG A 1 336 ? -17.174 17.364 21.651 1.00 49.97 336 ARG A C 1
ATOM 2728 O O . ARG A 1 336 ? -18.198 17.691 22.253 1.00 49.97 336 ARG A O 1
ATOM 2735 N N . ALA A 1 337 ? -16.519 18.175 20.818 1.00 40.72 337 ALA A N 1
ATOM 2736 C CA . ALA A 1 337 ? -17.005 19.483 20.362 1.00 40.72 337 ALA A CA 1
ATOM 2737 C C . ALA A 1 337 ? -17.848 19.330 19.090 1.00 40.72 337 ALA A C 1
ATOM 2739 O O . ALA A 1 337 ? -18.874 20.044 18.984 1.00 40.72 337 ALA A O 1
#

Foldseek 3Di:
DDDDPDDQDPVNVVVVVVVVVVVVVVVVVPDDPVRVVVVVVVVVVLVVLQVVLVVDDPVVCVVVPDPVRPQVSRPPDDPDDQPDQDPAPRDGDDPPDDADPVHVRPPPPPPPPPQDDPPVNCVVVVPPVVVVVVVVVVVVVVVVVVVVVVVVVVVVVVVVVVVVVVVVVPPDDDDDDDDDDDDPPVPPPDPDPQQQAAQPDLLCCVVNCVVLVVVVPDPVDQLLNNLVVCLSSYDPPGPLNVLSVVDDSDSVCSVVSVVVSCVRRVDLVVQLVVLVVVLVVLLVCQVVVPDDDPVRSVVSLVVSVVSCVVSVCPPPVNCVVVVVSNVSNDDPVVVVD

Sequence (337 aa):
MPQSHATESSPQHEARNEASRVRIKELRQSLSYSDRNEKRDNDGLRMQMNRLSQLVKLDRIAFQYNSETEYGLHPVLVAESLNIVCTNCKALKFKNEAPGMCCLNDKVKLPPLKAPLEPLFSLIAGSKKRKKKVREEEERKLQQEERRFQEQRQHELELARLQSQTLTACQSETQPFVQEASGIKKKFHLPKLEFRQFSGNVEDWVPFWSQFEHIHKDSHIALENKFQYLVQATVSGSRTREVVESFPPTGANYEKAIESLKARFDKEDLLVGVYVRELLKLIISVQENENFSMTSLCDKLESYLRALETLGVTTDKCASILYPMVESCFPEEFLRA

Organism: Araneus ventricosus (NCBI:txid182803)

Secondary structure (DSSP, 8-state):
---------HHHHHHHHHHHHHHHHHHHHSS-HHHHHHHHHHHHHHHHHHHHHHTS--TTGGGS--TTS-GGG-TT-------EE-TTT--EE-TTPPTTSS-STT---PPPPPPPPTTHHHHHTT-HHHHHHHHHHHHHHHHHHHHHHHHHHHHHHHHHHHHHHHHHTT-S-----------------PPP-----B-S-HHHHHHHHHHHHHHHH-TTS-HHHHHHHHHHTB-TTSHHHHHHHTS-SSHHHHHHHHHHHHHHH--HHHHHHHHHHHHHHHHHHHHTT----HHHHHHHHHHHHHHHHHTTTTSHHHHHHHHHHHHTTS-HHHH--

Nearest PDB structures (foldseek):
  2z0v-assembly1_A  TM=2.331E-01  e=2.293E+00  Homo sapiens

Mean predicted aligned error: 23.01 Å

InterPro domains:
  IPR005312 Domain of unknown function DUF1759 [PF03564] (198-336)

pLDDT: mean 72.44, std 14.17, range [28.22, 91.12]

Radius of gyration: 38.91 Å; Cα contacts (8 Å, |Δi|>4): 165; chains: 1; bounding box: 80×87×104 Å

Solvent-accessible surface area (backbone atoms only — not comparable to full-atom values): 20541 Å² total; per-residue (Å²): 138,82,85,78,94,78,83,76,52,73,72,57,50,51,51,51,52,51,54,48,52,51,51,53,50,51,58,59,66,73,47,52,77,65,60,51,48,54,53,49,50,51,54,47,50,53,55,50,50,56,53,57,48,70,68,57,74,70,76,70,36,87,83,61,74,54,92,89,56,71,58,83,72,30,95,85,51,81,90,71,71,65,78,39,67,38,90,86,80,62,47,68,33,51,92,84,58,65,92,47,78,91,51,53,84,86,66,74,73,72,71,80,76,73,76,58,63,82,71,55,38,59,64,75,66,62,43,72,68,54,60,53,52,52,48,55,49,50,53,49,49,52,52,52,51,51,48,52,53,50,51,52,50,49,51,51,52,50,51,53,50,52,52,53,51,56,64,64,71,67,80,68,88,82,82,94,77,92,75,88,78,85,72,84,70,80,73,74,81,64,78,77,83,71,68,67,60,39,51,66,54,59,84,52,39,62,67,37,45,68,61,49,46,57,62,71,68,38,83,87,57,53,46,44,57,51,36,52,50,53,55,68,30,25,31,86,92,22,73,42,30,55,58,50,66,71,42,69,92,37,40,88,36,31,62,58,39,52,50,54,48,39,79,70,51,69,40,64,71,57,52,48,54,48,46,52,48,55,51,51,49,51,26,50,41,49,73,72,64,55,91,68,55,72,67,62,50,52,54,52,51,50,52,45,50,52,52,36,43,76,70,62,53,67,42,82,79,39,45,73,60,50,48,63,53,58,54,59,56,50,62,73,76,69,78,72,112